Protein AF-A0AAU2DDJ1-F1 (afdb_monomer)

Nearest PDB structures (foldseek):
  4hdt-assembly1_A  TM=9.593E-01  e=5.383E-27  Mycolicibacterium thermoresistibile ATCC 19527
  4j2u-assembly2_B  TM=9.496E-01  e=1.467E-26  Cereibacter sphaeroides 2.4.1
  3ju1-assembly2_B  TM=9.338E-01  e=1.621E-26  Shewanella oneidensis MR-1
  6ywe-assembly1_88  TM=9.540E-01  e=2.683E-25  Neurospora crassa
  6xyw-assembly1_BE  TM=9.387E-01  e=1.216E-21  Arabidopsis thaliana

pLDDT: mean 96.41, std 7.62, range [31.91, 98.88]

Foldseek 3Di:
DPPPPPDQWDWDADLQETEIEGRPVVQLSADDLVNLLVLVVSLVVCLPPNHLEYEQAYPDLAHSYQAHPLVVLLVCLVVVNLVNNLSRLVSLLVSLVCQLVRPHFYEYETRHEQEQSSLLNHQSGPAYEYAQRGKYWHQQQLQQGFRASLLLAVLLVFPALRSLLRRLLRDIFGQLQCCLRVSHVAYAHPVLSVCLSVLCSVCSPDPSVVSRVVRGDPRPNVVGPCVVCVVLSNVLRVDLDPVSSLVSLVVVPDPVSVVSNVSNLSGAQNRSVCHSVSNVVNNPDDSVVSSVVSSVVSSPSSNDPSNSQSCCCVPNVVVSRGDHPDSHD

Sequence (329 aa):
MTDTAAVEILADVHRGVGRILLNRPKALNALTTDMVVALDRVLAGWEHTPLSAVVLASTSTKAFCAGGDIRTIREHSLAGDAEASERFFASEYRLNARIAEYPVPVVSLIDGVCMGGGLGLSVHGSFRVVTERAVLAMPETGIGFFPDVGASYFLPRLPGAIGMYLGLTGDRIDAADALYTGLATHFVPADGLEAVGEALADNPGDPVDVILNRLAGRSPVAGSRLAEVRGDVDWAFGAPSLGEIEKRLRELDTPWAAAASVTLESASPQSLEITHALLARGRQQTLRECLATELALTRTTIRTPDFLEGVRAALVDKDRTPVWQRASL

Structure (mmCIF, N/CA/C/O backbone):
data_AF-A0AAU2DDJ1-F1
#
_entry.id   AF-A0AAU2DDJ1-F1
#
loop_
_atom_site.group_PDB
_atom_site.id
_atom_site.type_symbol
_atom_site.label_atom_id
_atom_site.label_alt_id
_atom_site.label_comp_id
_atom_site.label_asym_id
_atom_site.label_entity_id
_atom_site.label_seq_id
_atom_site.pdbx_PDB_ins_code
_atom_site.Cartn_x
_atom_site.Cartn_y
_atom_site.Cartn_z
_atom_site.occupancy
_atom_site.B_iso_or_equiv
_atom_site.auth_seq_id
_atom_site.auth_comp_id
_atom_site.auth_asym_id
_atom_site.auth_atom_id
_atom_site.pdbx_PDB_model_num
ATOM 1 N N . MET A 1 1 ? -14.298 36.301 -3.024 1.00 34.62 1 MET A N 1
ATOM 2 C CA . MET A 1 1 ? -14.803 35.149 -2.252 1.00 34.62 1 MET A CA 1
ATOM 3 C C . MET A 1 1 ? -13.586 34.414 -1.747 1.00 34.62 1 MET A C 1
ATOM 5 O O . MET A 1 1 ? -12.837 33.896 -2.559 1.00 34.62 1 MET A O 1
ATOM 9 N N . THR A 1 2 ? -13.307 34.512 -0.453 1.00 31.91 2 THR A N 1
ATOM 10 C CA . THR A 1 2 ? -12.217 33.779 0.196 1.00 31.91 2 THR A CA 1
ATOM 11 C C . THR A 1 2 ? -12.529 32.294 0.105 1.00 31.91 2 THR A C 1
ATOM 13 O O . THR A 1 2 ? -13.487 31.831 0.719 1.00 31.91 2 THR A O 1
ATOM 16 N N . ASP A 1 3 ? -11.762 31.589 -0.718 1.00 35.56 3 ASP A N 1
ATOM 17 C CA . ASP A 1 3 ? -11.745 30.136 -0.789 1.00 35.56 3 ASP A CA 1
ATOM 18 C C . ASP A 1 3 ? -11.191 29.630 0.548 1.00 35.56 3 ASP A C 1
ATOM 20 O O . ASP A 1 3 ? -9.983 29.574 0.771 1.00 35.56 3 ASP A O 1
ATOM 24 N N . THR A 1 4 ? -12.072 29.396 1.520 1.00 43.53 4 THR A N 1
ATOM 25 C CA . THR A 1 4 ? -11.740 28.553 2.668 1.00 43.53 4 THR A CA 1
ATOM 26 C C . THR A 1 4 ? -11.429 27.181 2.098 1.00 43.53 4 THR A C 1
ATOM 28 O O . THR A 1 4 ? -12.356 26.430 1.793 1.00 43.53 4 THR A O 1
ATOM 31 N N . ALA A 1 5 ? -10.138 26.893 1.906 1.00 56.91 5 ALA A N 1
ATOM 32 C CA . ALA A 1 5 ? -9.657 25.583 1.500 1.00 56.91 5 ALA A CA 1
ATOM 33 C C . ALA A 1 5 ? -10.380 24.520 2.340 1.00 56.91 5 ALA A C 1
ATOM 35 O O . ALA A 1 5 ? -10.377 24.583 3.573 1.00 56.91 5 ALA A O 1
ATOM 36 N N . ALA A 1 6 ? -11.084 23.608 1.667 1.00 72.00 6 ALA A N 1
ATOM 37 C CA . ALA A 1 6 ? -11.820 22.555 2.344 1.00 72.00 6 ALA A CA 1
ATOM 38 C C . ALA A 1 6 ? -10.842 21.726 3.185 1.00 72.00 6 ALA A C 1
ATOM 40 O O . ALA A 1 6 ? -9.767 21.360 2.716 1.00 72.00 6 ALA A O 1
ATOM 41 N N . VAL A 1 7 ? -11.213 21.445 4.432 1.00 89.75 7 VAL A N 1
ATOM 42 C CA . VAL A 1 7 ? -10.386 20.658 5.347 1.00 89.75 7 VAL A CA 1
ATOM 43 C C . VAL A 1 7 ? -10.234 19.239 4.783 1.00 89.75 7 VAL A C 1
ATOM 45 O O . VAL A 1 7 ? -11.218 18.507 4.687 1.00 89.75 7 VAL A O 1
ATOM 48 N N . GLU A 1 8 ? -9.010 18.858 4.408 1.00 94.44 8 GLU A N 1
ATOM 49 C CA . GLU A 1 8 ? -8.724 17.590 3.713 1.00 94.44 8 GLU A CA 1
ATOM 50 C C . GLU A 1 8 ? -8.717 16.362 4.642 1.00 94.44 8 GLU A C 1
ATOM 52 O O . GLU A 1 8 ? -8.772 15.231 4.160 1.00 94.44 8 GLU A O 1
ATOM 57 N N . ILE A 1 9 ? -8.685 16.564 5.966 1.00 97.12 9 ILE A N 1
ATOM 58 C CA . ILE A 1 9 ? -8.800 15.507 6.984 1.00 97.12 9 ILE A CA 1
ATOM 59 C C . ILE A 1 9 ? -9.710 15.966 8.117 1.00 97.12 9 ILE A C 1
ATOM 61 O O . ILE A 1 9 ? -9.477 17.010 8.724 1.00 97.12 9 ILE A O 1
ATOM 65 N N . LEU A 1 10 ? -10.701 15.148 8.456 1.00 97.88 10 LEU A N 1
ATOM 66 C CA . LEU A 1 10 ? -11.560 15.360 9.619 1.00 97.88 10 LEU A CA 1
ATOM 67 C C . LEU A 1 10 ? -11.103 14.425 10.736 1.00 97.88 10 LEU A C 1
ATOM 69 O O . LEU A 1 10 ? -10.879 13.246 10.478 1.00 97.88 10 LEU A O 1
ATOM 73 N N . ALA A 1 11 ? -10.962 14.934 11.957 1.00 98.19 11 ALA A N 1
ATOM 74 C CA . ALA A 1 11 ? -10.559 14.122 13.096 1.00 98.19 11 ALA A CA 1
ATOM 75 C C . ALA A 1 11 ? -11.353 14.4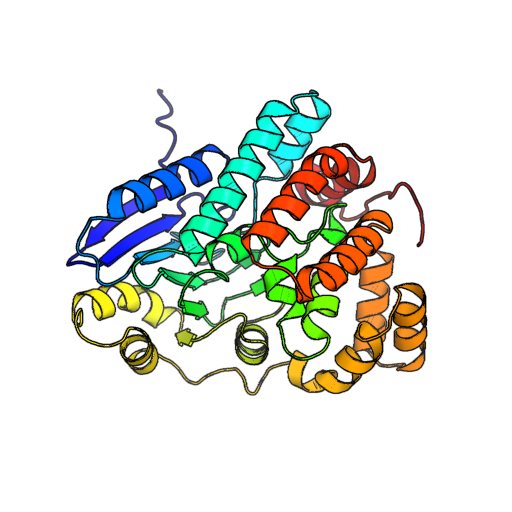86 14.351 1.00 98.19 11 ALA A C 1
ATOM 77 O O . ALA A 1 11 ? -11.495 15.665 14.680 1.00 98.19 11 ALA A O 1
ATOM 78 N N . ASP A 1 12 ? -11.841 13.472 15.057 1.00 97.81 12 ASP A N 1
ATOM 79 C CA . ASP A 1 12 ? -12.573 13.617 16.312 1.00 97.81 12 ASP A CA 1
ATOM 80 C C . ASP A 1 12 ? -12.369 12.398 17.218 1.00 97.81 12 ASP A C 1
ATOM 82 O O . ASP A 1 12 ? -11.961 11.333 16.763 1.00 97.81 12 ASP A O 1
ATOM 86 N N . VAL A 1 13 ? -12.629 12.558 18.516 1.00 98.00 13 VAL A N 1
ATOM 87 C CA . VAL A 1 13 ? -12.662 11.441 19.468 1.00 98.00 13 VAL A CA 1
ATOM 88 C C . VAL A 1 13 ? -14.104 11.231 19.895 1.00 98.00 13 VAL A C 1
ATOM 90 O O . VAL A 1 13 ? -14.714 12.118 20.492 1.00 98.00 13 VAL A O 1
ATOM 93 N N . HIS A 1 14 ? -14.627 10.036 19.641 1.00 95.31 14 HIS A N 1
ATOM 94 C CA . HIS A 1 14 ? -15.980 9.641 20.005 1.00 95.31 14 HIS A CA 1
ATOM 95 C C . HIS A 1 14 ? -15.932 8.476 20.987 1.00 95.31 14 HIS A C 1
ATOM 97 O O . HIS A 1 14 ? -15.524 7.374 20.633 1.00 95.31 14 HIS A O 1
ATOM 103 N N . ARG A 1 15 ? -16.324 8.729 22.242 1.00 96.06 15 ARG A N 1
ATOM 104 C CA . ARG A 1 15 ? -16.450 7.707 23.304 1.00 96.06 15 ARG A CA 1
ATOM 105 C C . ARG A 1 15 ? -15.225 6.780 23.439 1.00 96.06 15 ARG A C 1
ATOM 107 O O . ARG A 1 15 ? -15.361 5.581 23.645 1.00 96.06 15 ARG A O 1
ATOM 114 N N . GLY A 1 16 ? -14.023 7.351 23.341 1.00 95.94 16 GLY A N 1
ATOM 115 C CA . GLY A 1 16 ? -12.760 6.611 23.452 1.00 95.94 16 GLY A CA 1
ATOM 116 C C . GLY A 1 16 ? -12.229 6.043 22.133 1.00 95.94 16 GLY A C 1
ATOM 117 O O . GLY A 1 16 ? -11.153 5.462 22.127 1.00 95.94 16 GLY A O 1
ATOM 118 N N . VAL A 1 17 ? -12.908 6.247 21.005 1.00 98.31 17 VAL A N 1
ATOM 119 C CA . VAL A 1 17 ? -12.397 5.893 19.674 1.00 98.31 17 VAL A CA 1
ATOM 120 C C . VAL A 1 17 ? -11.938 7.159 18.961 1.00 98.31 17 VAL A C 1
ATOM 122 O O . VAL A 1 17 ? -12.720 8.091 18.776 1.00 98.31 17 VAL A O 1
ATOM 125 N N . GLY A 1 18 ? -10.669 7.210 18.557 1.00 98.44 18 GLY A N 1
ATOM 126 C CA . GLY A 1 18 ? -10.172 8.275 17.687 1.00 98.44 18 GLY A CA 1
ATOM 127 C C . GLY A 1 18 ? -10.589 7.994 16.248 1.00 98.44 18 GLY A C 1
ATOM 128 O O . GLY A 1 18 ? -10.270 6.935 15.722 1.00 98.44 18 GLY A O 1
ATOM 129 N N . ARG A 1 19 ? -11.294 8.906 15.586 1.00 98.31 19 ARG A N 1
ATOM 130 C CA . ARG A 1 19 ? -11.730 8.756 14.195 1.00 98.31 19 ARG A CA 1
ATOM 131 C C . ARG A 1 19 ? -11.022 9.768 13.316 1.00 98.31 19 ARG A C 1
ATOM 133 O O . ARG A 1 19 ? -11.030 10.956 13.615 1.00 98.31 19 ARG A O 1
ATOM 140 N N . ILE A 1 20 ? -10.457 9.298 12.212 1.00 98.62 20 ILE A N 1
ATOM 141 C CA . ILE A 1 20 ? -9.831 10.128 11.186 1.00 98.62 20 ILE A CA 1
ATOM 142 C C . ILE A 1 20 ? -10.466 9.788 9.839 1.00 98.62 20 ILE A C 1
ATOM 144 O O . ILE A 1 20 ? -10.454 8.632 9.414 1.00 98.62 20 ILE A O 1
ATOM 148 N N . LEU A 1 21 ? -11.010 10.796 9.160 1.00 98.38 21 LEU A N 1
ATOM 149 C CA . LEU A 1 21 ? -11.618 10.672 7.839 1.00 98.38 21 LEU A CA 1
ATOM 150 C C . LEU A 1 21 ? -10.785 11.417 6.798 1.00 98.38 21 LEU A C 1
ATOM 152 O O . LEU A 1 21 ? -10.593 12.631 6.898 1.00 98.38 21 LEU A O 1
ATOM 156 N N . LEU A 1 22 ? -10.352 10.703 5.761 1.00 98.56 22 LEU A N 1
ATOM 157 C CA . LEU A 1 22 ? -9.762 11.300 4.566 1.00 98.56 22 LEU A CA 1
ATOM 158 C C . LEU A 1 22 ? -10.867 12.005 3.755 1.00 98.56 22 LEU A C 1
ATOM 160 O O . LEU A 1 22 ? -11.876 11.395 3.381 1.00 98.56 22 LEU A O 1
ATOM 164 N N . ASN A 1 23 ? -10.696 13.306 3.513 1.00 98.12 23 ASN A N 1
ATOM 165 C CA . ASN A 1 23 ? -11.712 14.204 2.958 1.00 98.12 23 ASN A CA 1
ATOM 166 C C . ASN A 1 23 ? -11.213 14.978 1.730 1.00 98.12 23 ASN A C 1
ATOM 168 O O . ASN A 1 23 ? -11.378 16.192 1.609 1.00 98.12 23 ASN A O 1
ATOM 172 N N . ARG A 1 24 ? -10.633 14.251 0.771 1.00 97.44 24 ARG A N 1
ATOM 173 C CA . ARG A 1 24 ? -10.242 14.775 -0.547 1.00 97.44 24 ARG A CA 1
ATOM 174 C C . ARG A 1 24 ? -10.836 13.908 -1.677 1.00 97.44 24 ARG A C 1
ATOM 176 O O . ARG A 1 24 ? -10.117 13.468 -2.581 1.00 97.44 24 ARG A O 1
ATOM 183 N N . PRO A 1 25 ? -12.167 13.672 -1.689 1.00 97.00 25 PRO A N 1
ATOM 184 C CA . PRO A 1 25 ? -12.811 12.666 -2.544 1.00 97.00 25 PRO A CA 1
ATOM 185 C C . PRO A 1 25 ? -12.637 12.918 -4.049 1.00 97.00 25 PRO A C 1
ATOM 187 O O . PRO A 1 25 ? -12.581 11.977 -4.838 1.00 97.00 25 PRO A O 1
ATOM 190 N N . LYS A 1 26 ? -12.515 14.186 -4.471 1.00 96.44 26 LYS A N 1
ATOM 191 C CA . LYS A 1 26 ? -12.289 14.553 -5.883 1.00 96.44 26 LYS A CA 1
ATOM 192 C C . LYS A 1 26 ? -10.936 14.067 -6.415 1.00 96.44 26 LYS A C 1
ATOM 194 O O . LYS A 1 26 ? -10.824 13.822 -7.611 1.00 96.44 26 LYS A O 1
ATOM 199 N N . ALA A 1 27 ? -9.945 13.921 -5.536 1.00 96.38 27 ALA A N 1
ATOM 200 C CA . ALA A 1 27 ? -8.619 13.399 -5.851 1.00 96.38 27 ALA A CA 1
ATOM 201 C C . ALA A 1 27 ? -8.445 11.947 -5.376 1.00 96.38 27 ALA A C 1
ATOM 203 O O . ALA A 1 27 ? -7.318 11.493 -5.216 1.00 96.38 27 ALA A O 1
ATOM 204 N N . LEU A 1 28 ? -9.547 11.229 -5.106 1.00 97.50 28 LEU A N 1
ATOM 205 C CA . LEU A 1 28 ? -9.527 9.861 -4.572 1.00 97.50 28 LEU A CA 1
ATOM 206 C C . LEU A 1 28 ? -8.677 9.735 -3.292 1.00 97.50 28 LEU A C 1
ATOM 208 O O . LEU A 1 28 ? -8.009 8.726 -3.077 1.00 97.50 28 LEU A O 1
ATOM 212 N N . ASN A 1 29 ? -8.688 10.785 -2.464 1.00 98.38 29 ASN A N 1
ATOM 213 C CA . ASN A 1 29 ? -7.883 10.900 -1.250 1.00 98.38 29 ASN A CA 1
ATOM 214 C C . ASN A 1 29 ? -6.371 10.725 -1.462 1.00 98.38 29 ASN A C 1
ATOM 216 O O . ASN A 1 29 ? -5.687 10.275 -0.549 1.00 98.38 29 ASN A O 1
ATOM 220 N N . ALA A 1 30 ? -5.845 11.097 -2.636 1.00 98.06 30 ALA A N 1
ATOM 221 C CA . ALA A 1 30 ? -4.403 11.139 -2.846 1.00 98.06 30 ALA A CA 1
ATOM 222 C C . ALA A 1 30 ? -3.728 12.060 -1.809 1.00 98.06 30 ALA A C 1
ATOM 224 O O . ALA A 1 30 ? -4.164 13.204 -1.629 1.00 98.06 30 ALA A O 1
ATOM 225 N N . LEU A 1 31 ? -2.694 11.555 -1.133 1.00 98.44 31 LEU A N 1
ATOM 226 C CA . LEU A 1 31 ? -2.060 12.193 0.018 1.00 98.44 31 LEU A CA 1
ATOM 227 C C . LEU A 1 31 ? -1.181 13.365 -0.410 1.00 98.44 31 LEU A C 1
ATOM 229 O O . LEU A 1 31 ? -0.225 13.201 -1.164 1.00 98.44 31 LEU A O 1
ATOM 233 N N . THR A 1 32 ? -1.483 14.546 0.120 1.00 97.94 32 THR A N 1
ATOM 234 C CA . THR A 1 32 ? -0.614 15.724 0.043 1.00 97.94 32 THR A CA 1
ATOM 235 C C . THR A 1 32 ? 0.334 15.760 1.245 1.00 97.94 32 THR A C 1
ATOM 237 O O . THR A 1 32 ? 0.088 15.115 2.268 1.00 97.94 32 THR A O 1
ATOM 240 N N . THR A 1 33 ? 1.404 16.557 1.172 1.00 97.19 33 THR A N 1
ATOM 241 C CA . THR A 1 33 ? 2.295 16.780 2.325 1.00 97.19 33 THR A CA 1
ATOM 242 C C . THR A 1 33 ? 1.529 17.306 3.539 1.00 97.19 33 THR A C 1
ATOM 244 O O . THR A 1 33 ? 1.761 16.850 4.657 1.00 97.19 33 THR A O 1
ATOM 247 N N . ASP A 1 34 ? 0.586 18.226 3.327 1.00 97.06 34 ASP A N 1
ATOM 248 C CA . ASP A 1 34 ? -0.206 18.817 4.408 1.00 97.06 34 ASP A CA 1
ATOM 249 C C . ASP A 1 34 ? -1.143 17.793 5.048 1.00 97.06 34 ASP A C 1
ATOM 251 O O . ASP A 1 34 ? -1.253 17.756 6.276 1.00 97.06 34 ASP A O 1
ATOM 255 N 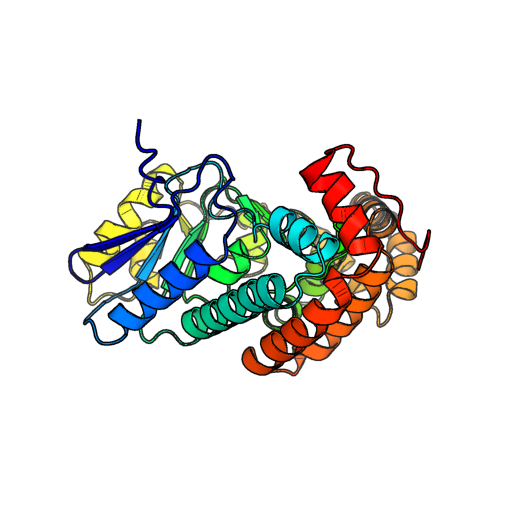N . MET A 1 35 ? -1.748 16.909 4.245 1.00 98.25 35 MET A N 1
ATOM 256 C CA . MET A 1 35 ? -2.523 15.783 4.762 1.00 98.25 35 MET A CA 1
ATOM 257 C C . MET A 1 35 ? -1.657 14.880 5.640 1.00 98.25 35 MET A C 1
ATOM 259 O O . MET A 1 35 ? -2.008 14.616 6.786 1.00 98.25 35 MET A O 1
ATOM 263 N N . VAL A 1 36 ? -0.499 14.446 5.140 1.00 98.50 36 VAL A N 1
ATOM 264 C CA . VAL A 1 36 ? 0.420 13.569 5.880 1.00 98.50 36 VAL A CA 1
ATOM 265 C C . VAL A 1 36 ? 0.854 14.200 7.207 1.00 98.50 36 VAL A C 1
ATOM 267 O O . VAL A 1 36 ? 0.790 13.557 8.256 1.00 98.50 36 VAL A O 1
ATOM 270 N N . VAL A 1 37 ? 1.245 15.477 7.192 1.00 97.94 37 VAL A N 1
ATOM 271 C CA . VAL A 1 37 ? 1.644 16.212 8.403 1.00 97.94 37 VAL A CA 1
ATOM 272 C C . VAL A 1 37 ? 0.471 16.376 9.374 1.00 97.94 37 VAL A C 1
ATOM 274 O O . VAL A 1 37 ? 0.665 16.297 10.589 1.00 97.94 37 VAL A O 1
ATOM 277 N N . ALA A 1 38 ? -0.746 16.597 8.873 1.00 98.19 38 ALA A N 1
ATOM 278 C CA . ALA A 1 38 ? -1.939 16.692 9.705 1.00 98.19 38 ALA A CA 1
ATOM 279 C C . ALA A 1 38 ? -2.303 15.346 10.355 1.00 98.19 38 ALA A C 1
ATOM 281 O O . ALA A 1 38 ? -2.578 15.330 11.554 1.00 98.19 38 ALA A O 1
ATOM 282 N N . LEU A 1 39 ? -2.235 14.229 9.616 1.00 98.62 39 LEU A N 1
ATOM 283 C CA . LEU A 1 39 ? -2.425 12.875 10.161 1.00 98.62 39 LEU A CA 1
ATOM 284 C C . LEU A 1 39 ? -1.427 12.592 11.285 1.00 98.62 39 LEU A C 1
ATOM 286 O O . LEU A 1 39 ? -1.821 12.206 12.385 1.00 98.62 39 LEU A O 1
ATOM 290 N N . ASP A 1 40 ? -0.140 12.838 11.028 1.00 98.31 40 ASP A N 1
ATOM 291 C CA . ASP A 1 40 ? 0.930 12.623 12.003 1.00 98.31 40 ASP A CA 1
ATOM 292 C C . ASP A 1 40 ? 0.726 13.477 13.262 1.00 98.31 40 ASP A C 1
ATOM 294 O O . ASP A 1 40 ? 0.891 12.981 14.374 1.00 98.31 40 ASP A O 1
ATOM 298 N N . ARG A 1 41 ? 0.283 14.733 13.108 1.00 98.12 41 ARG A N 1
ATOM 299 C CA . ARG A 1 41 ? -0.034 15.621 14.236 1.00 98.12 41 ARG A CA 1
ATOM 300 C C . ARG A 1 41 ? -1.224 15.126 15.056 1.00 98.12 41 ARG A C 1
ATOM 302 O O . ARG A 1 41 ? -1.163 15.197 16.281 1.00 98.12 41 ARG A O 1
ATOM 309 N N . VAL A 1 42 ? -2.295 14.663 14.409 1.00 98.44 42 VAL A N 1
ATOM 310 C CA . VAL A 1 42 ? -3.477 14.123 15.102 1.00 98.44 42 VAL A CA 1
ATOM 311 C C . VAL A 1 42 ? -3.086 12.895 15.917 1.00 98.44 42 VAL A C 1
ATOM 313 O O . VAL A 1 42 ? -3.347 12.857 17.116 1.00 98.44 42 VAL A O 1
ATOM 316 N N . LEU A 1 43 ? -2.391 11.940 15.296 1.00 98.56 43 LEU A N 1
ATOM 317 C CA . LEU A 1 43 ? -1.921 10.735 15.976 1.00 98.56 43 LEU A CA 1
ATOM 318 C C . LEU A 1 43 ? -0.951 11.075 17.117 1.00 98.56 43 LEU A C 1
ATOM 320 O O . LEU A 1 43 ? -1.124 10.589 18.226 1.00 98.56 43 LEU A O 1
ATOM 324 N N . ALA A 1 44 ? 0.020 11.966 16.899 1.00 98.06 44 ALA A N 1
ATOM 325 C CA . ALA A 1 44 ? 0.917 12.423 17.964 1.00 98.06 44 ALA A CA 1
ATOM 326 C C . ALA A 1 44 ? 0.156 13.067 19.138 1.00 98.06 44 ALA A C 1
ATOM 328 O O . ALA A 1 44 ? 0.468 12.817 20.298 1.00 98.06 44 ALA A O 1
ATOM 329 N N . GLY A 1 45 ? -0.874 13.869 18.852 1.00 97.94 45 GLY A N 1
ATOM 330 C CA . GLY A 1 45 ? -1.719 14.483 19.879 1.00 97.94 45 GLY A CA 1
ATOM 331 C C . GLY A 1 45 ? -2.560 13.478 20.672 1.00 97.94 45 GLY A C 1
ATOM 332 O O . GLY A 1 45 ? -2.956 13.765 21.802 1.00 97.94 45 GLY A O 1
ATOM 333 N N . TRP A 1 46 ? -2.820 12.299 20.108 1.00 98.31 46 TRP A N 1
ATOM 334 C CA . TRP A 1 46 ? -3.625 11.249 20.725 1.00 98.31 46 TRP A CA 1
ATOM 335 C C . TRP A 1 46 ? -2.816 10.156 21.431 1.00 98.31 46 TRP A C 1
ATOM 337 O O . TRP A 1 46 ? -3.425 9.352 22.131 1.00 98.31 46 TRP A O 1
ATOM 347 N N . GLU A 1 47 ? -1.481 10.143 21.344 1.00 94.81 47 GLU A N 1
ATOM 348 C CA . GLU A 1 47 ? -0.629 9.104 21.963 1.00 94.81 47 GLU A CA 1
ATOM 349 C C . GLU A 1 47 ? -0.863 8.915 23.470 1.00 94.81 47 GLU A C 1
ATOM 351 O O . GLU A 1 47 ? -0.693 7.817 23.998 1.00 94.81 47 GLU A O 1
ATOM 356 N N . HIS A 1 48 ? -1.249 9.982 24.172 1.00 94.38 48 HIS A N 1
ATOM 357 C CA . HIS A 1 48 ? -1.526 9.966 25.614 1.00 94.38 48 HIS A CA 1
ATOM 358 C C . HIS A 1 48 ? -3.017 10.111 25.948 1.00 94.38 48 HIS A C 1
ATOM 360 O O . HIS A 1 48 ? -3.386 10.251 27.115 1.00 94.38 48 HIS A O 1
ATOM 366 N N . THR A 1 49 ? -3.884 10.098 24.935 1.00 95.50 49 THR A N 1
ATOM 367 C CA . THR A 1 49 ? -5.337 10.090 25.125 1.00 95.50 49 THR A CA 1
ATOM 368 C C . THR A 1 49 ? -5.782 8.655 25.431 1.00 95.50 49 THR A C 1
ATOM 370 O O . THR A 1 49 ? -5.287 7.733 24.784 1.00 95.50 49 THR A O 1
ATOM 373 N N . PRO A 1 50 ? -6.702 8.422 26.390 1.00 94.88 50 PRO A N 1
ATOM 374 C CA . PRO A 1 50 ? -7.175 7.079 26.735 1.00 94.88 50 PRO A CA 1
ATOM 375 C C . PRO A 1 50 ? -8.122 6.530 25.656 1.00 94.88 50 PRO A C 1
ATOM 377 O O . PRO A 1 50 ? -9.335 6.456 25.851 1.00 94.88 50 PRO A O 1
ATOM 380 N N . LEU A 1 51 ? -7.564 6.198 24.493 1.00 97.19 51 LEU A N 1
ATOM 381 C CA . LEU A 1 51 ? -8.290 5.614 23.374 1.00 97.19 51 LEU A CA 1
ATOM 382 C C . LEU A 1 51 ? -8.325 4.084 23.481 1.00 97.19 51 LEU A C 1
ATOM 384 O O . LEU A 1 51 ? -7.361 3.468 23.926 1.00 97.19 51 LEU A O 1
ATOM 388 N N . SER A 1 52 ? -9.415 3.466 23.030 1.00 96.31 52 SER A N 1
ATOM 389 C CA . SER A 1 52 ? -9.504 2.014 22.824 1.00 96.31 52 SER A CA 1
ATOM 390 C C . SER A 1 52 ? -8.991 1.601 21.442 1.00 96.31 52 SER A C 1
ATOM 392 O O . SER A 1 52 ? -8.433 0.517 21.291 1.00 96.31 52 SER A O 1
ATOM 394 N N . ALA A 1 53 ? -9.155 2.464 20.436 1.00 98.25 53 ALA A N 1
ATOM 395 C CA . ALA A 1 53 ? -8.680 2.268 19.070 1.00 98.25 53 ALA A CA 1
ATOM 396 C C . ALA A 1 53 ? -8.631 3.600 18.301 1.00 98.25 53 ALA A C 1
ATOM 398 O O . ALA A 1 53 ? -9.260 4.590 18.690 1.00 98.25 53 ALA A O 1
ATOM 399 N N . VAL A 1 54 ? -7.925 3.599 17.170 1.00 98.69 54 VAL A N 1
ATOM 400 C CA . VAL A 1 54 ? -8.018 4.634 16.134 1.00 98.69 54 VAL A CA 1
ATOM 401 C C . VAL A 1 54 ? -8.612 4.029 14.868 1.00 98.69 54 VAL A C 1
ATOM 403 O O . VAL A 1 54 ? -8.150 2.992 14.407 1.00 98.69 54 VAL A O 1
ATOM 406 N N . VAL A 1 55 ? -9.606 4.687 14.282 1.00 98.69 55 VAL A N 1
ATOM 407 C CA . VAL A 1 55 ? -10.244 4.307 13.021 1.00 98.69 55 VAL A CA 1
ATOM 408 C C . VAL A 1 55 ? -9.835 5.290 11.930 1.00 98.69 55 VAL A C 1
ATOM 410 O O . VAL A 1 55 ? -10.115 6.485 12.029 1.00 98.69 55 VAL A O 1
ATOM 413 N N . LEU A 1 56 ? -9.204 4.777 10.875 1.00 98.75 56 LEU A N 1
ATOM 414 C CA . LEU A 1 56 ? -8.946 5.495 9.631 1.00 98.75 56 LEU A CA 1
ATOM 415 C C . LEU A 1 56 ? -10.017 5.104 8.614 1.00 98.75 56 LEU A C 1
ATOM 417 O O . LEU A 1 56 ? -10.168 3.925 8.296 1.00 98.75 56 LEU A O 1
ATOM 421 N N . ALA A 1 57 ? -10.743 6.077 8.080 1.00 98.31 57 ALA A N 1
ATOM 422 C CA . ALA A 1 57 ? -11.755 5.843 7.056 1.00 98.31 57 ALA A CA 1
ATOM 423 C C . ALA A 1 57 ? -11.763 6.964 6.011 1.00 98.31 57 ALA A C 1
ATOM 425 O O . ALA A 1 57 ? -10.998 7.927 6.078 1.00 98.31 57 ALA A O 1
ATOM 426 N N . SER A 1 58 ? -12.632 6.829 5.017 1.00 98.25 58 SER A N 1
ATOM 427 C CA . SER A 1 58 ? -12.801 7.795 3.939 1.00 98.25 58 SER A CA 1
ATOM 428 C C . SER A 1 58 ? -14.194 8.403 3.981 1.00 98.25 58 SER A C 1
ATOM 430 O O . SER A 1 58 ? -15.170 7.740 4.315 1.00 98.25 58 SER A O 1
ATOM 432 N N . THR A 1 59 ? -14.293 9.666 3.580 1.00 97.56 59 THR A N 1
ATOM 433 C CA . THR A 1 59 ? -15.577 10.322 3.272 1.00 97.56 59 THR A CA 1
ATOM 434 C C . THR A 1 59 ? -16.167 9.881 1.923 1.00 97.56 59 THR A C 1
ATOM 436 O O . THR A 1 59 ? -17.240 10.337 1.530 1.00 97.56 59 THR A O 1
ATOM 439 N N . SER A 1 60 ? -15.467 9.020 1.178 1.00 95.81 60 SER A N 1
ATOM 440 C CA . SER A 1 60 ? -15.852 8.528 -0.141 1.00 95.81 60 SER A CA 1
ATOM 441 C C . SER A 1 60 ? -15.894 7.010 -0.189 1.00 95.81 60 SER A C 1
ATOM 443 O O . SER A 1 60 ? -14.951 6.347 0.222 1.00 95.81 60 SER A O 1
ATOM 445 N N . THR A 1 61 ? -16.917 6.473 -0.846 1.00 94.44 61 THR A N 1
ATOM 446 C CA . THR A 1 61 ? -17.021 5.044 -1.182 1.00 94.44 61 THR A CA 1
ATOM 447 C C . THR A 1 61 ? -16.231 4.652 -2.437 1.00 94.44 61 THR A C 1
ATOM 449 O O . THR A 1 61 ? -16.156 3.480 -2.792 1.00 94.44 61 THR A O 1
ATOM 452 N N . LYS A 1 62 ? -15.661 5.626 -3.169 1.00 97.44 62 LYS A N 1
ATOM 453 C CA . LYS A 1 62 ? -14.861 5.358 -4.381 1.00 97.44 62 LYS A CA 1
ATOM 454 C C . LYS A 1 62 ? -13.424 4.964 -4.059 1.00 97.44 62 LYS A C 1
ATOM 456 O O . LYS A 1 62 ? -12.807 4.212 -4.811 1.00 97.44 62 LYS A O 1
ATOM 461 N N . ALA A 1 63 ? -12.874 5.532 -2.993 1.00 98.19 63 ALA A N 1
ATOM 462 C CA . ALA A 1 63 ? -11.496 5.325 -2.597 1.00 98.19 63 ALA A CA 1
ATOM 463 C C . ALA A 1 63 ? -11.346 5.517 -1.097 1.00 98.19 63 ALA A C 1
ATOM 465 O O . ALA A 1 63 ? -11.790 6.532 -0.551 1.00 98.19 63 ALA A O 1
ATOM 466 N N . PHE A 1 64 ? -10.619 4.593 -0.480 1.00 98.75 64 PHE A N 1
ATOM 467 C CA . PHE A 1 64 ? -9.981 4.840 0.796 1.00 98.75 64 PHE A CA 1
ATOM 468 C C . PHE A 1 64 ? -8.865 5.869 0.592 1.00 98.75 64 PHE A C 1
ATOM 470 O O . PHE A 1 64 ? -8.961 6.985 1.098 1.00 98.75 64 PHE A O 1
ATOM 477 N N . CYS A 1 65 ? -7.868 5.525 -0.229 1.00 98.75 65 CYS A N 1
ATOM 478 C CA . CYS A 1 65 ? -6.746 6.382 -0.607 1.00 98.75 65 CYS A CA 1
ATOM 479 C C . CYS A 1 65 ? -6.045 5.825 -1.855 1.00 98.75 65 CYS A C 1
ATOM 481 O O . CYS A 1 65 ? -5.590 4.684 -1.858 1.00 98.75 65 CYS A O 1
ATOM 483 N N . ALA A 1 66 ? -5.937 6.623 -2.918 1.00 97.50 66 ALA A N 1
ATOM 484 C CA . ALA A 1 66 ? -5.325 6.202 -4.182 1.00 97.50 66 ALA A CA 1
ATOM 485 C C . ALA A 1 66 ? -3.792 6.384 -4.257 1.00 97.50 66 ALA A C 1
ATOM 487 O O . ALA A 1 66 ? -3.229 6.235 -5.339 1.00 97.50 66 ALA A O 1
ATOM 488 N N . GLY A 1 67 ? -3.132 6.705 -3.141 1.00 97.06 67 GLY A N 1
ATOM 489 C CA . GLY A 1 67 ? -1.674 6.846 -3.041 1.00 97.06 67 GLY A CA 1
ATOM 490 C C . GLY A 1 67 ? -1.222 8.259 -2.692 1.00 97.06 67 GLY A C 1
ATOM 491 O O . GLY A 1 67 ? -2.030 9.088 -2.284 1.00 97.06 67 GLY A O 1
ATOM 492 N N . GLY A 1 68 ? 0.072 8.545 -2.834 1.00 97.12 68 GLY A N 1
ATOM 493 C CA . GLY A 1 68 ? 0.598 9.907 -2.713 1.00 97.12 68 GLY A CA 1
ATOM 494 C C . GLY A 1 68 ? 0.214 10.789 -3.905 1.00 97.12 68 GLY A C 1
ATOM 495 O O . GLY A 1 68 ? -0.080 10.292 -4.994 1.00 97.12 68 GLY A O 1
ATOM 496 N N . ASP A 1 69 ? 0.245 12.112 -3.737 1.00 96.44 69 ASP A N 1
ATOM 497 C CA . ASP A 1 69 ? 0.078 13.071 -4.839 1.00 96.44 69 ASP A CA 1
ATOM 498 C C . ASP A 1 69 ? 1.358 13.143 -5.699 1.00 96.44 69 ASP A C 1
ATOM 500 O O . ASP A 1 69 ? 2.088 14.135 -5.740 1.00 96.44 69 ASP A O 1
ATOM 504 N N . ILE A 1 70 ? 1.659 12.037 -6.388 1.00 96.56 70 ILE A N 1
ATOM 505 C CA . ILE A 1 70 ? 2.881 11.860 -7.186 1.00 96.56 70 ILE A CA 1
ATOM 506 C C . ILE A 1 70 ? 2.955 12.862 -8.348 1.00 96.56 70 ILE A C 1
ATOM 508 O O . ILE A 1 70 ? 4.044 13.221 -8.803 1.00 96.56 70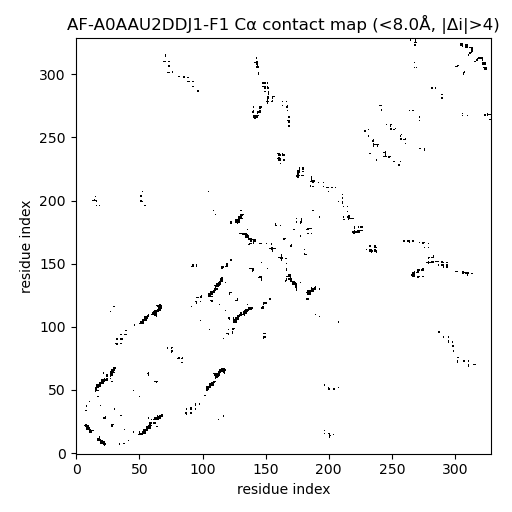 ILE A O 1
ATOM 512 N N . ARG A 1 71 ? 1.811 13.393 -8.797 1.00 96.50 71 ARG A N 1
ATOM 513 C CA . ARG A 1 71 ? 1.783 14.499 -9.758 1.00 96.50 71 ARG A CA 1
ATOM 514 C C . ARG A 1 71 ? 2.522 15.720 -9.205 1.00 96.50 71 ARG A C 1
ATOM 516 O O . ARG A 1 71 ? 3.374 16.266 -9.904 1.00 96.50 71 ARG A O 1
ATOM 523 N N . THR A 1 72 ? 2.240 16.113 -7.966 1.00 96.44 72 THR A N 1
ATOM 524 C CA . THR A 1 72 ? 2.937 17.223 -7.305 1.00 96.44 72 THR A CA 1
ATOM 525 C C . THR A 1 72 ? 4.425 16.914 -7.107 1.00 96.44 72 THR A C 1
ATOM 527 O O . THR A 1 72 ? 5.266 17.783 -7.326 1.00 96.44 72 THR A O 1
ATOM 530 N N . ILE A 1 73 ? 4.789 15.664 -6.800 1.00 97.50 73 ILE A N 1
ATOM 531 C CA . ILE A 1 73 ? 6.204 15.249 -6.710 1.00 97.50 73 ILE A CA 1
ATOM 532 C C . ILE A 1 73 ? 6.938 15.409 -8.049 1.00 97.50 73 ILE A C 1
ATOM 534 O O . ILE A 1 73 ? 8.069 15.904 -8.088 1.00 97.50 73 ILE A O 1
ATOM 538 N N . ARG A 1 74 ? 6.299 15.050 -9.168 1.00 97.50 74 ARG A N 1
ATOM 539 C CA . ARG A 1 74 ? 6.841 15.315 -10.508 1.00 97.50 74 ARG A CA 1
ATOM 540 C C . ARG A 1 74 ? 7.005 16.811 -10.768 1.00 97.50 74 ARG A C 1
ATOM 542 O O . ARG A 1 74 ? 8.030 17.213 -11.310 1.00 97.50 74 ARG A O 1
ATOM 549 N N . GLU A 1 75 ? 6.020 17.630 -10.404 1.00 97.56 75 GLU A N 1
ATOM 550 C CA . GLU A 1 75 ? 6.082 19.090 -10.572 1.00 97.56 75 GLU A CA 1
ATOM 551 C C . GLU A 1 75 ? 7.270 19.693 -9.800 1.00 97.56 75 GLU A C 1
ATOM 553 O O . GLU A 1 75 ? 8.055 20.443 -10.382 1.00 97.56 75 GLU A O 1
ATOM 558 N N . HIS A 1 76 ? 7.482 19.286 -8.544 1.00 96.44 76 HIS A N 1
ATOM 559 C CA . HIS A 1 76 ? 8.662 19.674 -7.762 1.00 96.44 76 HIS A CA 1
ATOM 560 C C . HIS A 1 76 ? 9.970 19.215 -8.418 1.00 96.44 76 HIS A C 1
ATOM 562 O O . HIS A 1 76 ? 10.925 19.984 -8.510 1.00 96.44 76 HIS A O 1
ATOM 568 N N . SER A 1 77 ? 10.008 17.978 -8.919 1.00 95.19 77 SER A N 1
ATOM 569 C CA . SER A 1 77 ? 11.199 17.410 -9.559 1.00 95.19 77 SER A CA 1
ATOM 570 C C . SER A 1 77 ? 11.594 18.181 -10.822 1.00 95.19 77 SER A C 1
ATOM 572 O O . SER A 1 77 ? 12.769 18.494 -11.005 1.00 95.19 77 SER A O 1
ATOM 574 N N . LEU A 1 78 ? 10.621 18.565 -11.655 1.00 96.69 78 LEU A N 1
ATOM 575 C CA . LEU A 1 78 ? 10.843 19.404 -12.840 1.00 96.69 78 LEU A CA 1
ATOM 576 C C . LEU A 1 78 ? 11.284 20.830 -12.490 1.00 96.69 78 LEU A C 1
ATOM 578 O O . LEU A 1 78 ? 12.052 21.432 -13.238 1.00 96.69 78 LEU A O 1
ATOM 582 N N . ALA A 1 79 ? 10.818 21.364 -11.361 1.00 96.88 79 ALA A N 1
ATOM 583 C CA . ALA A 1 79 ? 11.240 22.664 -10.849 1.00 96.88 79 ALA A CA 1
ATOM 584 C C . ALA A 1 79 ? 12.613 22.630 -10.144 1.00 96.88 79 ALA A C 1
ATOM 586 O O . ALA A 1 79 ? 13.137 23.682 -9.783 1.00 96.88 79 ALA A O 1
ATOM 587 N N . GLY A 1 80 ? 13.200 21.445 -9.936 1.00 94.88 80 GLY A N 1
ATOM 588 C CA . GLY A 1 80 ? 14.433 21.277 -9.165 1.00 94.88 80 GLY A CA 1
ATOM 589 C C . GLY A 1 80 ? 14.251 21.418 -7.648 1.00 94.88 80 GLY A C 1
ATOM 590 O O . GLY A 1 80 ? 15.243 21.531 -6.928 1.00 94.88 80 GLY A O 1
ATOM 591 N N . ASP A 1 81 ? 13.013 21.386 -7.146 1.00 95.12 81 ASP A N 1
ATOM 592 C CA . ASP A 1 81 ? 12.685 21.492 -5.720 1.00 95.12 81 ASP A CA 1
ATOM 593 C C . ASP A 1 81 ? 12.785 20.124 -5.026 1.00 95.12 81 ASP A C 1
ATOM 595 O O . ASP A 1 81 ? 11.812 19.419 -4.731 1.00 95.12 81 ASP A O 1
ATOM 599 N N . ALA A 1 82 ? 14.032 19.725 -4.799 1.00 92.38 82 ALA A N 1
ATOM 600 C CA . ALA A 1 82 ? 14.371 18.503 -4.088 1.00 92.38 82 ALA A CA 1
ATOM 601 C C . ALA A 1 82 ? 13.815 18.473 -2.658 1.00 92.38 82 ALA A C 1
ATOM 603 O O . ALA A 1 82 ? 13.388 17.418 -2.189 1.00 92.38 82 ALA A O 1
ATOM 604 N N . GLU A 1 83 ? 13.832 19.619 -1.978 1.00 95.12 83 GLU A N 1
ATOM 605 C CA . GLU A 1 83 ? 13.457 19.735 -0.572 1.00 95.12 83 GLU A CA 1
ATOM 606 C C . GLU A 1 83 ? 11.958 19.497 -0.383 1.00 95.12 83 GLU A C 1
ATOM 608 O O . GLU A 1 83 ? 11.559 18.779 0.534 1.00 95.12 83 GLU A O 1
ATOM 613 N N . ALA A 1 84 ? 11.116 20.029 -1.273 1.00 95.50 84 ALA A N 1
ATOM 614 C CA . ALA A 1 84 ? 9.679 19.797 -1.207 1.00 95.50 84 ALA A CA 1
ATOM 615 C C . ALA A 1 84 ? 9.308 18.323 -1.415 1.00 95.50 84 ALA A C 1
ATOM 617 O O . ALA A 1 84 ? 8.436 17.807 -0.711 1.00 95.50 84 ALA A O 1
ATOM 618 N N . SER A 1 85 ? 9.985 17.634 -2.339 1.00 95.25 85 SER A N 1
ATOM 619 C CA . SER A 1 85 ? 9.772 16.199 -2.562 1.00 95.25 85 SER A CA 1
ATOM 620 C C . SER A 1 85 ? 10.260 15.361 -1.382 1.00 95.25 85 SER A C 1
ATOM 622 O O . SER A 1 85 ? 9.551 14.476 -0.911 1.00 95.25 85 SER A O 1
ATOM 624 N N . GLU A 1 86 ? 11.446 15.668 -0.853 1.00 95.75 86 GLU A N 1
ATOM 625 C CA . GLU A 1 86 ? 11.992 14.978 0.318 1.00 95.75 86 GLU A CA 1
ATOM 626 C C . GLU A 1 86 ? 11.116 15.184 1.558 1.00 95.75 86 GLU A C 1
ATOM 628 O O . GLU A 1 86 ? 10.858 14.230 2.292 1.00 95.75 86 GLU A O 1
ATOM 633 N N . ARG A 1 87 ? 10.583 16.395 1.760 1.00 97.44 87 ARG A N 1
ATOM 634 C CA . ARG A 1 87 ? 9.649 16.698 2.850 1.00 97.44 87 ARG A CA 1
ATOM 635 C C . ARG A 1 87 ? 8.395 15.827 2.790 1.00 97.44 87 ARG A C 1
ATOM 637 O O . ARG A 1 87 ? 7.933 15.404 3.848 1.00 97.44 87 ARG A O 1
ATOM 644 N N . PHE A 1 88 ? 7.854 15.558 1.598 1.00 98.44 88 PHE A N 1
ATOM 645 C CA . PHE A 1 88 ? 6.706 14.662 1.434 1.00 98.44 88 PHE A CA 1
ATOM 646 C C . PHE A 1 88 ? 7.045 13.240 1.903 1.00 98.44 88 PHE A C 1
ATOM 648 O O . PHE A 1 88 ? 6.483 12.789 2.901 1.00 98.44 88 PHE A O 1
ATOM 655 N N . PHE A 1 89 ? 8.020 12.582 1.266 1.00 98.56 89 PHE A N 1
ATOM 656 C CA . PHE A 1 89 ? 8.359 11.184 1.569 1.00 98.56 89 PHE A CA 1
ATOM 657 C C . PHE A 1 89 ? 8.855 10.994 3.005 1.00 98.56 89 PHE A C 1
ATOM 659 O O . PHE A 1 89 ? 8.459 10.049 3.681 1.00 98.56 89 PHE A O 1
ATOM 666 N N . ALA A 1 90 ? 9.681 11.910 3.521 1.00 98.38 90 ALA A N 1
ATOM 667 C CA . ALA A 1 90 ? 10.158 11.824 4.900 1.00 98.38 90 ALA A CA 1
ATOM 668 C C . ALA A 1 90 ? 9.007 11.934 5.913 1.00 98.38 90 ALA A C 1
ATOM 670 O O . ALA A 1 90 ? 9.012 11.242 6.934 1.00 98.38 90 ALA A O 1
ATOM 671 N N . SER A 1 91 ? 8.011 12.783 5.634 1.00 98.50 91 SER A N 1
ATOM 672 C CA . SER A 1 91 ? 6.822 12.903 6.484 1.00 98.50 91 SER A CA 1
ATOM 673 C C . SER A 1 91 ? 5.933 11.665 6.370 1.00 98.50 91 SER A C 1
ATOM 675 O O . SER A 1 91 ? 5.451 11.175 7.391 1.00 98.50 91 SER A O 1
ATOM 677 N N . GLU A 1 92 ? 5.747 11.137 5.158 1.00 98.81 92 GLU A N 1
ATOM 678 C CA . GLU A 1 92 ? 4.905 9.964 4.895 1.00 98.81 92 GLU A CA 1
ATOM 679 C C . GLU A 1 92 ? 5.475 8.724 5.578 1.00 98.81 92 GLU A C 1
ATOM 681 O O . GLU A 1 92 ? 4.775 8.045 6.325 1.00 98.81 92 GLU A O 1
ATOM 686 N N . TYR A 1 93 ? 6.776 8.487 5.444 1.00 98.75 93 TYR A N 1
ATOM 687 C CA . TYR A 1 93 ? 7.401 7.296 6.011 1.00 98.75 93 TYR A CA 1
ATOM 688 C C . TYR A 1 93 ? 7.507 7.380 7.535 1.00 98.75 93 TYR A C 1
ATOM 690 O O . TYR A 1 93 ? 7.381 6.368 8.228 1.00 98.75 93 TYR A O 1
ATOM 698 N N . ARG A 1 94 ? 7.654 8.591 8.095 1.00 98.56 94 ARG A N 1
ATOM 699 C CA . ARG A 1 94 ? 7.517 8.803 9.544 1.00 98.56 94 ARG A CA 1
ATOM 700 C C . ARG A 1 94 ? 6.106 8.462 10.022 1.00 98.56 94 ARG A C 1
ATOM 702 O O . ARG A 1 94 ? 5.969 7.808 11.054 1.00 98.56 94 ARG A O 1
ATOM 709 N N . LEU A 1 95 ? 5.082 8.873 9.275 1.00 98.81 95 LEU A N 1
ATOM 710 C CA . LEU A 1 95 ? 3.693 8.531 9.567 1.00 98.81 95 LEU A CA 1
ATOM 711 C C . LEU A 1 95 ? 3.460 7.015 9.477 1.00 98.81 95 LEU A C 1
ATOM 713 O O . LEU A 1 95 ? 2.848 6.453 10.381 1.00 98.81 95 LEU A O 1
ATOM 717 N N . ASN A 1 96 ? 3.995 6.330 8.460 1.00 98.88 96 ASN A N 1
ATOM 718 C CA . ASN A 1 96 ? 3.878 4.872 8.344 1.00 98.88 96 ASN A CA 1
ATOM 719 C C . ASN A 1 96 ? 4.499 4.158 9.558 1.00 98.88 96 ASN A C 1
ATOM 721 O O . ASN A 1 96 ? 3.871 3.273 10.138 1.00 98.88 96 ASN A O 1
ATOM 725 N N . ALA A 1 97 ? 5.693 4.582 9.992 1.00 98.75 97 ALA A N 1
ATOM 726 C CA . ALA A 1 97 ? 6.333 4.047 11.195 1.00 98.75 97 ALA A CA 1
ATOM 727 C C . ALA A 1 97 ? 5.509 4.320 12.466 1.00 98.75 97 ALA A C 1
ATOM 729 O O . ALA A 1 97 ? 5.358 3.432 13.301 1.00 98.75 97 ALA A O 1
ATOM 730 N N . ARG A 1 98 ? 4.929 5.521 12.598 1.00 98.62 98 ARG A N 1
ATOM 731 C CA . ARG A 1 98 ? 4.035 5.861 13.716 1.00 98.62 98 ARG A CA 1
ATOM 732 C C . ARG A 1 98 ? 2.802 4.963 13.750 1.00 98.62 98 ARG A C 1
ATOM 734 O O . ARG A 1 98 ? 2.421 4.531 14.829 1.00 98.62 98 ARG A O 1
ATOM 741 N N . ILE A 1 99 ? 2.182 4.690 12.601 1.00 98.75 99 ILE A N 1
ATOM 742 C CA . ILE A 1 99 ? 1.019 3.795 12.510 1.00 98.75 99 ILE A CA 1
ATOM 743 C C . ILE A 1 99 ? 1.398 2.378 12.959 1.00 98.75 99 ILE A C 1
ATOM 745 O O . ILE A 1 99 ? 0.641 1.760 13.703 1.00 98.75 99 ILE A O 1
ATOM 749 N N . ALA A 1 100 ? 2.577 1.892 12.557 1.00 98.62 100 ALA A N 1
ATOM 750 C CA . ALA A 1 100 ? 3.079 0.568 12.931 1.00 98.62 100 ALA A CA 1
ATOM 751 C C . ALA A 1 100 ? 3.327 0.404 14.439 1.00 98.62 100 ALA A C 1
ATOM 753 O O . ALA A 1 100 ? 3.152 -0.679 14.992 1.00 98.62 100 ALA A O 1
ATOM 754 N N . GLU A 1 101 ? 3.772 1.477 15.091 1.00 98.00 101 GLU A N 1
ATOM 755 C CA . GLU A 1 101 ? 4.196 1.489 16.495 1.00 98.00 101 GLU A CA 1
ATOM 756 C C . GLU A 1 101 ? 3.153 2.139 17.419 1.00 98.00 101 GLU A C 1
ATOM 758 O O . GLU A 1 101 ? 3.437 2.411 18.587 1.00 98.00 101 GLU A O 1
ATOM 763 N N . TYR A 1 102 ? 1.952 2.416 16.903 1.00 98.44 102 TYR A N 1
ATOM 764 C CA . TYR A 1 102 ? 0.939 3.162 17.638 1.00 98.44 102 TYR A CA 1
ATOM 765 C C . TYR A 1 102 ? 0.467 2.377 18.880 1.00 98.44 102 TYR A C 1
ATOM 767 O O . TYR A 1 102 ? 0.243 1.168 18.791 1.00 98.44 102 TYR A O 1
ATOM 775 N N . PRO A 1 103 ? 0.293 3.026 20.051 1.00 97.44 103 PRO A N 1
ATOM 776 C CA . PRO A 1 103 ? 0.096 2.326 21.328 1.00 97.44 103 PRO A CA 1
ATOM 777 C C . PRO A 1 103 ? -1.259 1.620 21.466 1.00 97.44 103 PRO A C 1
ATOM 779 O O . PRO A 1 103 ? -1.433 0.787 22.355 1.00 97.44 103 PRO A O 1
ATOM 782 N N . VAL A 1 104 ? -2.222 1.959 20.610 1.00 97.25 104 VAL A N 1
ATOM 783 C CA . VAL A 1 104 ? -3.558 1.354 20.565 1.00 97.25 104 VAL A CA 1
ATOM 784 C C . VAL A 1 104 ? -3.842 0.845 19.153 1.00 97.25 104 VAL A C 1
ATOM 786 O O . VAL A 1 104 ? -3.245 1.353 18.199 1.00 97.25 104 VAL A O 1
ATOM 789 N N . PRO A 1 105 ? -4.760 -0.121 18.977 1.00 98.25 105 PRO A N 1
ATOM 790 C CA . PRO A 1 105 ? -5.068 -0.655 17.660 1.00 98.25 105 PRO A CA 1
ATOM 791 C C . PRO A 1 105 ? -5.466 0.421 16.646 1.00 98.25 105 PRO A C 1
ATOM 793 O O . PRO A 1 105 ? -6.391 1.199 16.884 1.00 98.25 105 PRO A O 1
ATOM 796 N N . VAL A 1 106 ? -4.804 0.417 15.488 1.00 98.81 106 VAL A N 1
ATOM 797 C CA . VAL A 1 106 ? -5.201 1.224 14.325 1.00 98.81 106 VAL A CA 1
ATOM 798 C C . VAL A 1 106 ? -6.000 0.346 13.365 1.00 98.81 106 VAL A C 1
ATOM 800 O O . VAL A 1 106 ? -5.523 -0.703 12.923 1.00 98.81 106 VAL A O 1
ATOM 803 N N . VAL A 1 107 ? -7.222 0.769 13.053 1.00 98.88 107 VAL A N 1
ATOM 804 C CA . VAL A 1 107 ? -8.195 0.062 12.220 1.00 98.88 107 VAL A CA 1
ATOM 805 C C . VAL A 1 107 ? -8.439 0.871 10.952 1.00 98.88 107 VAL A C 1
ATOM 807 O O . VAL A 1 107 ? -9.000 1.960 11.006 1.00 98.88 107 VAL A O 1
ATOM 810 N N . SER A 1 108 ? -8.026 0.346 9.802 1.00 98.88 108 SER A N 1
ATOM 811 C CA . SER A 1 108 ? -8.300 0.966 8.502 1.00 98.88 108 SER A CA 1
ATOM 812 C C . SER A 1 108 ? -9.545 0.364 7.866 1.00 98.88 108 SER A C 1
ATOM 814 O O . SER A 1 108 ? -9.612 -0.852 7.683 1.00 98.88 108 SER A O 1
ATOM 816 N N . LEU A 1 109 ? -10.507 1.216 7.515 1.00 98.81 109 LEU A N 1
ATOM 817 C CA . LEU A 1 109 ? -11.741 0.857 6.818 1.00 98.81 109 LEU A CA 1
ATOM 818 C C . LEU A 1 109 ? -11.568 1.120 5.320 1.00 98.81 109 LEU A C 1
ATOM 820 O O . LEU A 1 109 ? -11.720 2.246 4.842 1.00 98.81 109 LEU A O 1
ATOM 824 N N . ILE A 1 110 ? -11.205 0.074 4.587 1.00 98.75 110 ILE A N 1
ATOM 825 C CA . ILE A 1 110 ? -10.855 0.122 3.172 1.00 98.75 110 ILE A CA 1
ATOM 826 C C . ILE A 1 110 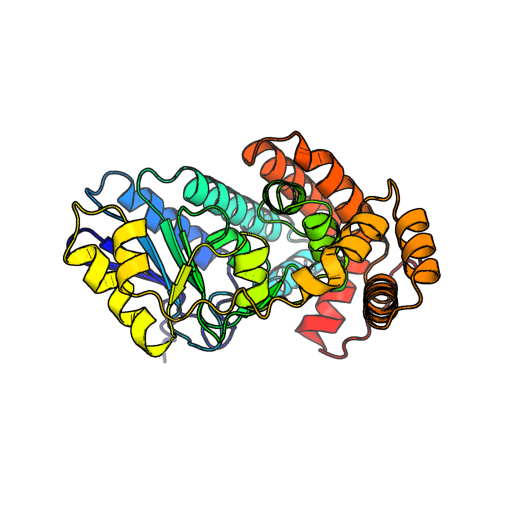? -12.108 -0.161 2.325 1.00 98.75 110 ILE A C 1
ATOM 828 O O . ILE A 1 110 ? -12.390 -1.307 1.971 1.00 98.75 110 ILE A O 1
ATOM 832 N N . ASP A 1 111 ? -12.850 0.902 1.992 1.00 98.31 111 ASP A N 1
ATOM 833 C CA . ASP A 1 111 ? -13.935 0.889 0.995 1.00 98.31 111 ASP A CA 1
ATOM 834 C C . ASP A 1 111 ? -13.476 1.585 -0.296 1.00 98.31 111 ASP A C 1
ATOM 836 O O . ASP A 1 111 ? -13.148 2.775 -0.301 1.00 98.31 111 ASP A O 1
ATOM 840 N N . GLY A 1 112 ? -13.429 0.840 -1.402 1.00 98.62 112 GLY A N 1
ATOM 841 C CA . GLY A 1 112 ? -12.941 1.334 -2.692 1.00 98.62 112 GLY A CA 1
ATOM 842 C C . GLY A 1 112 ? -11.427 1.184 -2.897 1.00 98.62 112 GLY A C 1
ATOM 843 O O . GLY A 1 112 ? -10.767 0.316 -2.328 1.00 98.62 112 GLY A O 1
ATOM 844 N N . VAL A 1 113 ? -10.862 2.036 -3.756 1.00 98.75 113 VAL A N 1
ATOM 845 C CA . VAL A 1 113 ? -9.434 2.012 -4.123 1.00 98.75 113 VAL A CA 1
ATOM 846 C C . VAL A 1 113 ? -8.513 2.285 -2.925 1.00 98.75 113 VAL A C 1
ATOM 848 O O . VAL A 1 113 ? -8.704 3.263 -2.196 1.00 98.75 113 VAL A O 1
ATOM 851 N N . CYS A 1 114 ? -7.478 1.455 -2.777 1.00 98.81 114 CYS A N 1
ATOM 852 C CA . CYS A 1 114 ? -6.413 1.575 -1.784 1.00 98.81 114 CYS A CA 1
ATOM 853 C C . CYS A 1 114 ? -5.053 1.236 -2.415 1.00 98.81 114 CYS A C 1
ATOM 855 O O . CYS A 1 114 ? -4.717 0.069 -2.586 1.00 98.81 114 CYS A O 1
ATOM 857 N N . MET A 1 115 ? -4.284 2.243 -2.826 1.00 98.69 115 MET A N 1
ATOM 858 C CA . MET A 1 115 ? -3.043 2.041 -3.592 1.00 98.69 115 MET A CA 1
ATOM 859 C C . MET A 1 115 ? -1.888 2.848 -3.009 1.00 98.69 115 MET A C 1
ATOM 861 O O . MET A 1 115 ? -2.138 3.899 -2.421 1.00 98.69 115 MET A O 1
ATOM 865 N N . GLY A 1 116 ? -0.648 2.373 -3.166 1.00 98.25 116 GLY A N 1
ATOM 866 C CA . GLY A 1 116 ? 0.570 3.075 -2.732 1.00 98.25 116 GLY A CA 1
ATOM 867 C C . GLY A 1 116 ? 0.480 3.576 -1.289 1.00 98.25 116 GLY A C 1
ATOM 868 O O . GLY A 1 116 ? 0.222 2.799 -0.370 1.00 98.25 116 GLY A O 1
ATOM 869 N N . GLY A 1 117 ? 0.565 4.895 -1.090 1.00 98.38 117 GLY A N 1
ATOM 870 C CA . GLY A 1 117 ? 0.346 5.558 0.206 1.00 98.38 117 GLY A CA 1
ATOM 871 C C . GLY A 1 117 ? -0.923 5.142 0.970 1.00 98.38 117 GLY A C 1
ATOM 872 O O . GLY A 1 117 ? -0.917 5.115 2.198 1.00 98.38 117 GLY A O 1
ATOM 873 N N . GLY A 1 118 ? -1.995 4.718 0.291 1.00 98.56 118 GLY A N 1
ATOM 874 C CA . GLY A 1 118 ? -3.173 4.129 0.939 1.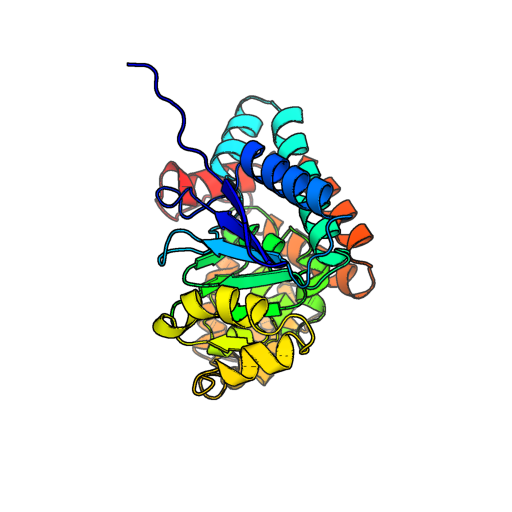00 98.56 118 GLY A CA 1
ATOM 875 C C . GLY A 1 118 ? -2.889 2.793 1.631 1.00 98.56 118 GLY A C 1
ATOM 876 O O . GLY A 1 118 ? -3.362 2.564 2.749 1.00 98.56 118 GLY A O 1
ATOM 877 N N . LEU A 1 119 ? -2.055 1.938 1.025 1.00 98.69 119 LEU A N 1
ATOM 878 C CA . LEU A 1 119 ? -1.515 0.767 1.716 1.00 98.69 119 LEU A CA 1
ATOM 879 C C . LEU A 1 119 ? -0.594 1.193 2.856 1.00 98.69 119 LEU A C 1
ATOM 881 O O . LEU A 1 119 ? -0.736 0.668 3.953 1.00 98.69 119 LEU A O 1
ATOM 885 N N . GLY A 1 120 ? 0.244 2.212 2.665 1.00 98.69 120 GLY A N 1
ATOM 886 C CA . GLY A 1 120 ? 1.078 2.777 3.733 1.00 98.69 120 GLY A CA 1
ATOM 887 C C . GLY A 1 120 ? 0.295 3.245 4.970 1.00 98.69 120 GLY A C 1
ATOM 888 O O . GLY A 1 120 ? 0.772 3.113 6.097 1.00 98.69 120 GLY A O 1
ATOM 889 N N . LEU A 1 121 ? -0.925 3.759 4.793 1.00 98.75 121 LEU A N 1
ATOM 890 C CA . LEU A 1 121 ? -1.806 4.134 5.906 1.00 98.75 121 LEU A CA 1
ATOM 891 C C . LEU A 1 121 ? -2.491 2.941 6.586 1.00 98.75 121 LEU A C 1
ATOM 893 O O . LEU A 1 121 ? -3.036 3.107 7.674 1.00 98.75 121 LEU A O 1
ATOM 897 N N . SER A 1 122 ? -2.489 1.757 5.970 1.00 98.75 122 SER A N 1
ATOM 898 C CA . SER A 1 122 ? -3.330 0.635 6.397 1.00 98.75 122 SER A CA 1
ATOM 899 C C . SER A 1 122 ? -2.568 -0.630 6.777 1.00 98.75 122 SER A C 1
ATOM 901 O O . SER A 1 122 ? -2.801 -1.178 7.857 1.00 98.75 122 SER A O 1
ATOM 903 N N . VAL A 1 123 ? -1.647 -1.102 5.936 1.00 98.50 123 VAL A N 1
ATOM 904 C CA . VAL A 1 123 ? -0.961 -2.397 6.101 1.00 98.50 123 VAL A CA 1
ATOM 905 C C . VAL A 1 123 ? -0.167 -2.495 7.402 1.00 98.50 123 VAL A C 1
ATOM 907 O O . VAL A 1 123 ? -0.065 -3.578 7.972 1.00 98.50 123 VAL A O 1
ATOM 910 N N . HIS A 1 124 ? 0.319 -1.359 7.905 1.00 98.56 124 HIS A N 1
ATOM 911 C CA . HIS A 1 124 ? 1.076 -1.272 9.155 1.00 98.56 124 HIS A CA 1
ATOM 912 C C . HIS A 1 124 ? 0.198 -1.188 10.404 1.00 98.56 124 HIS A C 1
ATOM 914 O O . HIS A 1 124 ? 0.689 -1.417 11.503 1.00 98.56 124 HIS A O 1
ATOM 920 N N . GLY A 1 125 ? -1.090 -0.865 10.254 1.00 98.31 125 GLY A N 1
ATOM 921 C CA . GLY A 1 125 ? -2.029 -0.833 11.372 1.00 98.31 125 GLY A CA 1
ATOM 922 C C . GLY A 1 125 ? -2.299 -2.228 11.942 1.00 98.31 125 GLY A C 1
ATOM 923 O O . GLY A 1 125 ? -1.823 -3.247 11.443 1.00 98.31 125 GLY A O 1
ATOM 924 N N . SER A 1 126 ? -3.126 -2.315 12.979 1.00 98.38 126 SER A N 1
ATOM 925 C CA . SER A 1 126 ? -3.487 -3.606 13.579 1.00 98.38 126 SER A CA 1
ATOM 926 C C . SER A 1 126 ? -4.541 -4.346 12.752 1.00 98.38 126 SER A C 1
ATOM 928 O O . SER A 1 126 ? -4.426 -5.558 12.558 1.00 98.38 126 SER A O 1
ATOM 930 N N . PHE A 1 127 ? -5.518 -3.622 12.193 1.00 98.81 127 PHE A N 1
ATOM 931 C CA . PHE A 1 127 ? -6.622 -4.200 11.423 1.00 98.81 127 PHE A CA 1
ATOM 932 C C . PHE A 1 127 ? -6.835 -3.481 10.089 1.00 98.81 127 PHE A C 1
ATOM 934 O O . PHE A 1 127 ? -6.827 -2.253 10.021 1.00 98.81 127 PHE A O 1
ATOM 941 N N . ARG A 1 128 ? -7.071 -4.265 9.032 1.00 98.81 128 ARG A N 1
ATOM 942 C CA . ARG A 1 128 ? -7.423 -3.793 7.687 1.00 98.81 128 ARG A CA 1
ATOM 943 C C . ARG A 1 128 ? -8.746 -4.443 7.312 1.00 98.81 128 ARG A C 1
ATOM 945 O O . ARG A 1 128 ? -8.785 -5.636 7.004 1.00 98.81 128 ARG A O 1
ATOM 952 N N . VAL A 1 129 ? -9.821 -3.678 7.434 1.00 98.81 129 VAL A N 1
ATOM 953 C CA . VAL A 1 129 ? -11.184 -4.121 7.150 1.00 98.81 129 VAL A CA 1
ATOM 954 C C . VAL A 1 129 ? -11.497 -3.748 5.711 1.00 98.81 129 VAL A C 1
ATOM 956 O O . VAL A 1 129 ? -11.468 -2.568 5.377 1.00 98.81 129 VAL A O 1
ATOM 959 N N . VAL A 1 130 ? -11.778 -4.732 4.863 1.00 98.81 130 VAL A N 1
ATOM 960 C CA . VAL A 1 130 ? -12.158 -4.513 3.461 1.00 98.81 130 VAL A CA 1
ATOM 961 C C . VAL A 1 130 ? -13.652 -4.728 3.256 1.00 98.81 130 VAL A C 1
ATOM 963 O O . VAL A 1 130 ? -14.265 -5.566 3.920 1.00 98.81 130 VAL A O 1
ATOM 966 N N . THR A 1 131 ? -14.220 -3.996 2.304 1.00 98.69 131 THR A N 1
ATOM 967 C CA . THR A 1 131 ? -15.563 -4.243 1.761 1.00 98.69 131 THR A CA 1
ATOM 968 C C . THR A 1 131 ? -15.475 -4.959 0.418 1.00 98.69 131 THR A C 1
ATOM 970 O O . THR A 1 131 ? -14.396 -5.130 -0.150 1.00 98.69 131 THR A O 1
ATOM 973 N N . GLU A 1 132 ? -16.619 -5.310 -0.164 1.00 98.25 132 GLU A N 1
ATOM 974 C CA . GLU A 1 132 ? -16.706 -5.855 -1.521 1.00 98.25 132 GLU A CA 1
ATOM 975 C C . GLU A 1 132 ? -16.228 -4.883 -2.617 1.00 98.25 132 GLU A C 1
ATOM 977 O O . GLU A 1 132 ? -16.032 -5.296 -3.757 1.00 98.25 132 GLU A O 1
ATOM 982 N N . ARG A 1 133 ? -16.034 -3.598 -2.292 1.00 98.44 133 ARG A N 1
ATOM 983 C CA . ARG A 1 133 ? -15.544 -2.573 -3.230 1.00 98.44 133 ARG A CA 1
ATOM 984 C C . ARG A 1 133 ? -14.032 -2.380 -3.165 1.00 98.44 133 ARG A C 1
ATOM 986 O O . ARG A 1 133 ? -13.501 -1.592 -3.946 1.00 98.44 133 ARG A O 1
ATOM 993 N N . ALA A 1 134 ? -13.352 -3.026 -2.218 1.00 98.56 134 ALA A N 1
ATOM 994 C CA . ALA A 1 134 ? -11.925 -2.846 -2.011 1.00 98.56 134 ALA A CA 1
ATOM 995 C C . ALA A 1 134 ? -11.120 -3.287 -3.242 1.00 98.56 134 ALA A C 1
ATOM 997 O O . ALA A 1 134 ? -11.295 -4.395 -3.748 1.00 98.56 134 ALA A O 1
ATOM 998 N N . VAL A 1 135 ? -10.217 -2.416 -3.695 1.00 98.75 135 VAL A N 1
ATOM 999 C CA . VAL A 1 135 ? -9.243 -2.719 -4.753 1.00 98.75 135 VAL A CA 1
ATOM 1000 C C . VAL A 1 135 ? -7.875 -2.242 -4.296 1.00 98.75 135 VAL A C 1
ATOM 1002 O O . VAL A 1 135 ? -7.656 -1.034 -4.171 1.00 98.75 135 VAL A O 1
ATOM 1005 N N . LEU A 1 136 ? -6.967 -3.183 -4.046 1.00 98.88 136 LEU A N 1
ATOM 1006 C CA . LEU A 1 136 ? -5.623 -2.916 -3.543 1.00 98.88 136 LEU A CA 1
ATOM 1007 C C . LEU A 1 136 ? -4.586 -3.120 -4.653 1.00 98.88 136 LEU A C 1
ATOM 1009 O O . LEU A 1 136 ? -4.726 -4.036 -5.461 1.00 98.88 136 LEU A O 1
ATOM 1013 N N . ALA A 1 137 ? -3.556 -2.272 -4.701 1.00 98.75 137 ALA A N 1
ATOM 1014 C CA . ALA A 1 137 ? -2.411 -2.452 -5.600 1.00 98.75 137 ALA A CA 1
ATOM 1015 C C . ALA A 1 137 ? -1.190 -1.624 -5.166 1.00 98.75 137 ALA A C 1
ATOM 1017 O O . ALA A 1 137 ? -1.337 -0.585 -4.521 1.00 98.75 137 ALA A O 1
ATOM 1018 N N . MET A 1 138 ? -0.007 -2.046 -5.617 1.00 98.56 138 MET A N 1
ATOM 1019 C CA . MET A 1 138 ? 1.235 -1.258 -5.618 1.00 98.56 138 MET A CA 1
ATOM 1020 C C . MET A 1 138 ? 1.661 -1.003 -7.080 1.00 98.56 138 MET A C 1
ATOM 1022 O O . MET A 1 138 ? 2.480 -1.745 -7.620 1.00 98.56 138 MET A O 1
ATOM 1026 N N . PRO A 1 139 ? 1.050 -0.026 -7.784 1.00 98.12 139 PRO A N 1
ATOM 1027 C CA . PRO A 1 139 ? 1.225 0.171 -9.227 1.00 98.12 139 PRO A CA 1
ATOM 1028 C C . PRO A 1 139 ? 2.493 0.960 -9.615 1.00 98.12 139 PRO A C 1
ATOM 1030 O O . PRO A 1 139 ? 2.596 1.446 -10.744 1.00 98.12 139 PRO A O 1
ATOM 1033 N N . GLU A 1 140 ? 3.435 1.156 -8.692 1.00 98.69 140 GLU A N 1
ATOM 1034 C CA . GLU A 1 140 ? 4.532 2.120 -8.812 1.00 98.69 140 GLU A CA 1
ATOM 1035 C C . GLU A 1 140 ? 5.507 1.801 -9.958 1.00 98.69 140 GLU A C 1
ATOM 1037 O O . GLU A 1 140 ? 6.032 2.721 -10.593 1.00 98.69 140 GLU A O 1
ATOM 1042 N N . THR A 1 141 ? 5.704 0.523 -10.296 1.00 98.56 141 THR A N 1
ATOM 1043 C CA . THR A 1 141 ? 6.567 0.122 -11.424 1.00 98.56 141 THR A CA 1
ATOM 1044 C C . THR A 1 141 ? 6.042 0.619 -12.772 1.00 98.56 141 THR A C 1
ATOM 1046 O O . THR A 1 141 ? 6.827 0.968 -13.657 1.00 98.56 141 THR A O 1
ATOM 1049 N N . GLY A 1 142 ? 4.718 0.739 -12.909 1.00 97.69 142 GLY A N 1
ATOM 1050 C CA . GLY A 1 142 ? 4.048 1.263 -14.101 1.00 97.69 142 GLY A CA 1
ATOM 1051 C C . GLY A 1 142 ? 4.135 2.784 -14.261 1.00 97.69 142 GLY A C 1
ATOM 1052 O O . GLY A 1 142 ? 3.725 3.309 -15.294 1.00 97.69 142 GLY A O 1
ATOM 1053 N N . ILE A 1 143 ? 4.659 3.506 -13.264 1.00 98.00 143 ILE A N 1
ATOM 1054 C CA . ILE A 1 143 ? 4.877 4.963 -13.321 1.00 98.00 143 ILE A CA 1
ATOM 1055 C C . ILE A 1 143 ? 6.356 5.350 -13.190 1.00 98.00 143 ILE A C 1
ATOM 1057 O O . ILE A 1 143 ? 6.656 6.511 -12.922 1.00 98.00 143 ILE A O 1
ATOM 1061 N N . GLY A 1 144 ? 7.280 4.401 -13.371 1.00 98.12 144 GLY A N 1
ATOM 1062 C CA . GLY A 1 144 ? 8.716 4.667 -13.243 1.00 98.12 144 GLY A CA 1
ATOM 1063 C C . GLY A 1 144 ? 9.173 4.893 -11.797 1.00 98.12 144 GLY A C 1
ATOM 1064 O O . GLY A 1 144 ? 10.173 5.569 -11.558 1.00 98.12 144 GLY A O 1
ATOM 1065 N N . PHE A 1 145 ? 8.435 4.352 -10.825 1.00 98.56 145 PHE A N 1
ATOM 1066 C CA . PHE A 1 145 ? 8.765 4.382 -9.400 1.00 98.56 145 PHE A CA 1
ATOM 1067 C C . PHE A 1 145 ? 8.893 2.955 -8.838 1.00 98.56 145 PHE A C 1
ATOM 1069 O O . PHE A 1 145 ? 8.943 1.999 -9.606 1.00 98.56 145 PHE A O 1
ATOM 1076 N N . PHE A 1 146 ? 9.010 2.778 -7.526 1.00 98.69 146 PHE A N 1
ATOM 1077 C CA . PHE A 1 146 ? 9.074 1.458 -6.888 1.00 98.69 146 PHE A CA 1
ATOM 1078 C C . PHE A 1 146 ? 8.043 1.373 -5.754 1.00 98.69 146 PHE A C 1
ATOM 1080 O O . PHE A 1 146 ? 7.698 2.418 -5.205 1.00 98.69 146 PHE A O 1
ATOM 1087 N N . PRO A 1 147 ? 7.561 0.171 -5.384 1.00 98.62 147 PRO A N 1
ATOM 1088 C CA . PRO A 1 147 ? 6.679 0.000 -4.237 1.00 98.62 147 PRO A CA 1
ATOM 1089 C C . PRO A 1 147 ? 7.363 0.493 -2.959 1.00 98.62 147 PRO A C 1
ATOM 1091 O O . PRO A 1 147 ? 8.346 -0.102 -2.508 1.00 98.62 147 PRO A O 1
ATOM 1094 N N . ASP A 1 148 ? 6.853 1.578 -2.390 1.00 98.62 148 ASP A N 1
ATOM 1095 C CA . ASP A 1 148 ? 7.418 2.254 -1.228 1.00 98.62 148 ASP A CA 1
ATOM 1096 C C . ASP A 1 148 ? 6.517 2.105 0.007 1.00 98.62 148 ASP A C 1
ATOM 1098 O O . ASP A 1 148 ? 5.865 1.072 0.170 1.00 98.62 148 ASP A O 1
ATOM 1102 N N . VAL A 1 149 ? 6.517 3.083 0.922 1.00 98.69 149 VAL A N 1
ATOM 1103 C CA . VAL A 1 149 ? 5.713 3.106 2.159 1.00 98.69 149 VAL A CA 1
ATOM 1104 C C . VAL A 1 149 ? 5.840 1.843 3.016 1.00 98.69 149 VAL A C 1
ATOM 1106 O O . VAL A 1 149 ? 4.904 1.424 3.697 1.00 98.69 149 VAL A O 1
ATOM 1109 N N . GLY A 1 150 ? 7.012 1.215 3.002 1.00 98.69 150 GLY A N 1
ATOM 1110 C CA . GLY A 1 150 ? 7.315 -0.031 3.692 1.00 98.69 150 GLY A CA 1
ATOM 1111 C C . GLY A 1 150 ? 6.913 -1.285 2.915 1.00 98.69 150 GLY A C 1
ATOM 1112 O O . GLY A 1 150 ? 6.865 -2.364 3.505 1.00 98.69 150 GLY A O 1
ATOM 1113 N N . ALA A 1 151 ? 6.628 -1.204 1.617 1.00 98.81 151 ALA A N 1
ATOM 1114 C CA . ALA A 1 151 ? 6.347 -2.372 0.783 1.00 98.81 151 ALA A CA 1
ATOM 1115 C C . ALA A 1 151 ? 7.517 -3.345 0.713 1.00 98.81 151 ALA A C 1
ATOM 1117 O O . ALA A 1 151 ? 7.292 -4.556 0.703 1.00 98.81 151 ALA A O 1
ATOM 1118 N N . SER A 1 152 ? 8.754 -2.855 0.821 1.00 98.75 152 SER A N 1
ATOM 1119 C CA . SER A 1 152 ? 9.918 -3.725 1.004 1.00 98.75 152 SER A CA 1
ATOM 1120 C C . SER A 1 152 ? 9.881 -4.526 2.308 1.00 98.75 152 SER A C 1
ATOM 1122 O O . SER A 1 152 ? 10.499 -5.584 2.396 1.00 98.75 152 SER A O 1
ATOM 1124 N N . TYR A 1 153 ? 9.111 -4.087 3.305 1.00 98.88 153 TYR A N 1
ATOM 1125 C CA . TYR A 1 153 ? 8.871 -4.836 4.531 1.00 98.88 153 TYR A CA 1
ATOM 1126 C C . TYR A 1 153 ? 7.704 -5.817 4.379 1.00 98.88 153 TYR A C 1
ATOM 1128 O O . TYR A 1 153 ? 7.878 -7.012 4.638 1.00 98.88 153 TYR A O 1
ATOM 1136 N N . PHE A 1 154 ? 6.519 -5.348 3.974 1.00 98.75 154 PHE A N 1
ATOM 1137 C CA . PHE A 1 154 ? 5.313 -6.182 4.032 1.00 98.75 154 PHE A CA 1
ATOM 1138 C C . PHE A 1 154 ? 5.163 -7.138 2.840 1.00 98.75 154 PHE A C 1
ATOM 1140 O O . PHE A 1 154 ? 4.750 -8.277 3.052 1.00 98.75 154 PHE A O 1
ATOM 1147 N N . LEU A 1 155 ? 5.540 -6.747 1.613 1.00 98.81 155 LEU A N 1
ATOM 1148 C CA . LEU A 1 155 ? 5.380 -7.618 0.439 1.00 98.81 155 LEU A CA 1
ATOM 1149 C C . LEU A 1 155 ? 6.185 -8.921 0.577 1.00 98.81 155 LEU A C 1
ATOM 1151 O O . LEU A 1 155 ? 5.594 -9.989 0.427 1.00 98.81 155 LEU A O 1
ATOM 1155 N N . PRO A 1 156 ? 7.482 -8.919 0.951 1.00 98.56 156 PRO A N 1
ATOM 1156 C CA . PRO A 1 156 ? 8.257 -10.161 1.051 1.00 98.56 156 PRO A CA 1
ATOM 1157 C C . PRO A 1 156 ? 7.805 -11.110 2.168 1.00 98.56 156 PRO A C 1
ATOM 1159 O O . PRO A 1 156 ? 8.335 -12.219 2.259 1.00 98.56 156 PRO A O 1
ATOM 1162 N N . ARG A 1 157 ? 6.889 -10.659 3.037 1.00 98.38 157 ARG A N 1
ATOM 1163 C CA . ARG A 1 157 ? 6.291 -11.426 4.138 1.00 98.38 157 ARG A CA 1
ATOM 1164 C C . ARG A 1 157 ? 4.922 -12.007 3.781 1.00 98.38 157 ARG A C 1
ATOM 1166 O O . ARG A 1 157 ? 4.410 -12.826 4.540 1.00 98.38 157 ARG A O 1
ATOM 1173 N N . LEU A 1 158 ? 4.353 -11.626 2.635 1.00 98.62 158 LEU A N 1
ATOM 1174 C CA . LEU A 1 158 ? 3.204 -12.322 2.065 1.00 98.62 158 LEU A CA 1
ATOM 1175 C C . LEU A 1 158 ? 3.594 -13.766 1.733 1.0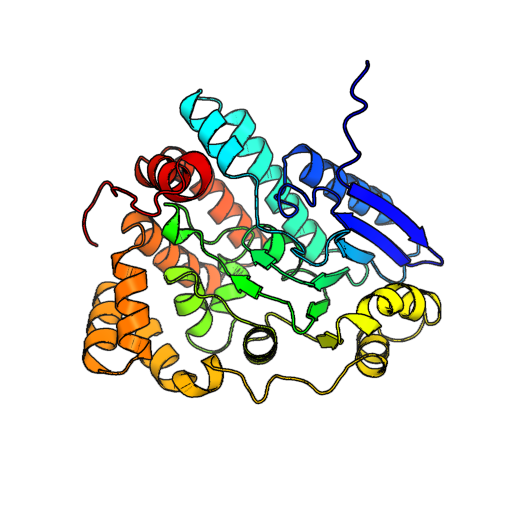0 98.62 158 LEU A C 1
ATOM 1177 O O . LEU A 1 158 ? 4.772 -14.048 1.488 1.00 98.62 158 LEU A O 1
ATOM 1181 N N . PRO A 1 159 ? 2.639 -14.709 1.722 1.00 98.31 159 PRO A N 1
ATOM 1182 C CA . PRO A 1 159 ? 3.004 -16.102 1.561 1.00 98.31 159 PRO A CA 1
ATOM 1183 C C . PRO A 1 159 ? 3.676 -16.340 0.197 1.00 98.31 159 PRO A C 1
ATOM 1185 O O . PRO A 1 159 ? 3.165 -15.925 -0.842 1.00 98.31 159 PRO A O 1
ATOM 1188 N N . GLY A 1 160 ? 4.794 -17.077 0.208 1.00 98.06 160 GLY A N 1
ATOM 1189 C CA . GLY A 1 160 ? 5.593 -17.458 -0.971 1.00 98.06 160 GLY A CA 1
ATOM 1190 C C . GLY A 1 160 ? 6.133 -16.278 -1.773 1.00 98.06 160 GLY A C 1
ATOM 1191 O O . GLY A 1 160 ? 6.821 -15.422 -1.219 1.00 98.06 160 GLY A O 1
ATOM 1192 N N . ALA A 1 161 ? 5.872 -16.262 -3.081 1.00 98.56 161 ALA A N 1
ATOM 1193 C CA . ALA A 1 161 ? 6.355 -15.229 -3.997 1.00 98.56 161 ALA A CA 1
ATOM 1194 C C . ALA A 1 161 ? 5.287 -14.194 -4.383 1.00 98.56 161 ALA A C 1
ATOM 1196 O O . ALA A 1 161 ? 5.562 -13.319 -5.205 1.00 98.56 161 ALA A O 1
ATOM 1197 N N . ILE A 1 162 ? 4.098 -14.237 -3.765 1.00 98.75 162 ILE A N 1
ATOM 1198 C CA . ILE A 1 162 ? 3.009 -13.288 -4.048 1.00 98.75 162 ILE A CA 1
ATOM 1199 C C . ILE A 1 162 ? 3.479 -11.839 -3.912 1.00 98.75 162 ILE A C 1
ATOM 1201 O O . ILE A 1 162 ? 3.175 -11.016 -4.765 1.00 98.75 162 ILE A O 1
ATOM 1205 N N . GLY A 1 163 ? 4.256 -11.517 -2.876 1.00 98.75 163 GLY A N 1
ATOM 1206 C CA . GLY A 1 163 ? 4.764 -10.158 -2.700 1.00 98.75 163 GLY A CA 1
ATOM 1207 C C . GLY A 1 163 ? 5.653 -9.671 -3.838 1.00 98.75 163 GLY A C 1
ATOM 1208 O O . GLY A 1 163 ? 5.553 -8.515 -4.234 1.00 98.75 163 GLY A O 1
ATOM 1209 N N . MET A 1 164 ? 6.494 -10.556 -4.383 1.00 98.88 164 MET A N 1
ATOM 1210 C CA . MET A 1 164 ? 7.330 -10.236 -5.541 1.00 98.88 164 MET A CA 1
ATOM 1211 C C . MET A 1 164 ? 6.466 -10.026 -6.789 1.00 98.88 164 MET A C 1
ATOM 1213 O O . MET A 1 164 ? 6.664 -9.053 -7.510 1.00 98.88 164 MET A O 1
ATOM 1217 N N . TYR A 1 165 ? 5.467 -10.888 -7.004 1.00 98.88 165 TYR A N 1
ATOM 1218 C CA . TYR A 1 165 ? 4.494 -10.733 -8.086 1.00 98.88 165 TYR A CA 1
ATOM 1219 C C . TYR A 1 165 ? 3.759 -9.392 -8.013 1.00 98.88 165 TYR A C 1
ATOM 1221 O O . TYR A 1 165 ? 3.802 -8.618 -8.970 1.00 98.88 165 TYR A O 1
ATOM 1229 N N . LEU A 1 166 ? 3.135 -9.091 -6.871 1.00 98.88 166 LEU A N 1
ATOM 1230 C CA . LEU A 1 166 ? 2.365 -7.864 -6.675 1.00 98.88 166 LEU A CA 1
ATOM 1231 C C . LEU A 1 166 ? 3.237 -6.614 -6.790 1.00 98.88 166 LEU A C 1
ATOM 1233 O O . LEU A 1 166 ? 2.811 -5.637 -7.392 1.00 98.88 166 LEU A O 1
ATOM 1237 N N . GLY A 1 167 ? 4.460 -6.647 -6.255 1.00 98.75 167 GLY A N 1
ATOM 1238 C CA . GLY A 1 167 ? 5.372 -5.510 -6.335 1.00 98.75 167 GLY A CA 1
ATOM 1239 C C . GLY A 1 167 ? 5.877 -5.231 -7.750 1.00 98.75 167 GLY A C 1
ATOM 1240 O O . GLY A 1 167 ? 5.981 -4.074 -8.136 1.00 98.75 167 GLY A O 1
ATOM 1241 N N . LEU A 1 168 ? 6.185 -6.269 -8.535 1.00 98.88 168 LEU A N 1
ATOM 1242 C CA . LEU A 1 168 ? 6.692 -6.087 -9.900 1.00 98.88 168 LEU A CA 1
ATOM 1243 C C . LEU A 1 168 ? 5.585 -5.720 -10.891 1.00 98.88 168 LEU A C 1
ATOM 1245 O O . LEU A 1 168 ? 5.776 -4.835 -11.723 1.00 98.88 168 LEU A O 1
ATOM 1249 N N . THR A 1 169 ? 4.440 -6.398 -10.806 1.00 98.69 169 THR A N 1
ATOM 1250 C CA . THR A 1 169 ? 3.343 -6.234 -11.772 1.00 98.69 169 THR A CA 1
ATOM 1251 C C . THR A 1 169 ? 2.382 -5.109 -11.405 1.00 98.69 169 THR A C 1
ATOM 1253 O O . THR A 1 169 ? 1.703 -4.573 -12.276 1.00 98.69 169 THR A O 1
ATOM 1256 N N . GLY A 1 170 ? 2.291 -4.747 -10.124 1.00 98.25 170 GLY A N 1
ATOM 1257 C CA . GLY A 1 170 ? 1.269 -3.823 -9.647 1.00 98.25 170 GLY A CA 1
ATOM 1258 C C . GLY A 1 170 ? -0.157 -4.333 -9.860 1.00 98.25 170 GLY A C 1
ATOM 1259 O O . GLY A 1 170 ? -1.074 -3.517 -10.001 1.00 98.25 170 GLY A O 1
ATOM 1260 N N . ASP A 1 171 ? -0.340 -5.660 -9.921 1.00 98.31 171 ASP A N 1
ATOM 1261 C CA . ASP A 1 171 ? -1.646 -6.267 -10.159 1.00 98.31 171 ASP A CA 1
ATOM 1262 C C . ASP A 1 171 ? -2.672 -5.840 -9.102 1.00 98.31 171 ASP A C 1
ATOM 1264 O O . ASP A 1 171 ? -2.358 -5.586 -7.933 1.00 98.31 171 ASP A O 1
ATOM 1268 N N . ARG A 1 172 ? -3.926 -5.737 -9.546 1.00 98.56 172 ARG A N 1
ATOM 1269 C CA . ARG A 1 172 ? -5.037 -5.306 -8.703 1.00 98.56 172 ARG A CA 1
ATOM 1270 C C . ARG A 1 172 ? -5.690 -6.510 -8.056 1.00 98.56 172 ARG A C 1
ATOM 1272 O O . ARG A 1 172 ? -6.238 -7.378 -8.740 1.00 98.56 172 ARG A O 1
ATOM 1279 N N . ILE A 1 173 ? -5.724 -6.482 -6.733 1.00 98.69 173 ILE A N 1
ATOM 1280 C CA . ILE A 1 173 ? -6.370 -7.509 -5.928 1.00 98.69 173 ILE A CA 1
ATOM 1281 C C . ILE A 1 173 ? -7.661 -6.974 -5.316 1.00 98.69 173 ILE A C 1
ATOM 1283 O O . ILE A 1 173 ? -7.743 -5.814 -4.905 1.00 98.69 173 ILE A O 1
ATOM 1287 N N . ASP A 1 174 ? -8.680 -7.823 -5.283 1.00 98.75 174 ASP A N 1
ATOM 1288 C CA . ASP A 1 174 ? -9.959 -7.526 -4.646 1.00 98.75 174 ASP A CA 1
ATOM 1289 C C . ASP A 1 174 ? -9.953 -7.942 -3.164 1.00 98.75 174 ASP A C 1
ATOM 1291 O O . ASP A 1 174 ? -8.927 -8.336 -2.604 1.00 98.75 174 ASP A O 1
ATOM 1295 N N . ALA A 1 175 ? -11.112 -7.861 -2.507 1.00 98.62 175 ALA A N 1
ATOM 1296 C CA . ALA A 1 175 ? -11.264 -8.278 -1.117 1.00 98.62 175 ALA A CA 1
ATOM 1297 C C . ALA A 1 175 ? -10.936 -9.762 -0.876 1.00 98.62 175 ALA A C 1
ATOM 1299 O O . ALA A 1 175 ? -10.392 -10.095 0.177 1.00 98.62 175 ALA A O 1
ATOM 1300 N N . ALA A 1 176 ? -11.252 -10.661 -1.814 1.00 98.75 176 ALA A N 1
ATOM 1301 C CA . ALA A 1 176 ? -10.987 -12.088 -1.651 1.00 98.75 176 ALA A CA 1
ATOM 1302 C C . ALA A 1 176 ? -9.480 -12.361 -1.674 1.00 98.75 176 ALA A C 1
ATOM 1304 O O . ALA A 1 176 ? -8.952 -13.017 -0.774 1.00 98.75 176 ALA A O 1
ATOM 1305 N N . ASP A 1 177 ? -8.790 -11.792 -2.660 1.00 98.81 177 ASP A N 1
ATOM 1306 C CA . ASP A 1 177 ? -7.338 -11.867 -2.793 1.00 98.81 177 ASP A CA 1
ATOM 1307 C C . ASP A 1 177 ? -6.623 -11.154 -1.625 1.00 98.81 177 ASP A C 1
ATOM 1309 O O . ASP A 1 177 ? -5.650 -11.673 -1.073 1.00 98.81 177 ASP A O 1
ATOM 1313 N N . ALA A 1 178 ? -7.121 -10.001 -1.169 1.00 98.75 178 ALA A N 1
ATOM 1314 C CA . ALA A 1 178 ? -6.557 -9.291 -0.019 1.00 98.75 178 ALA A CA 1
ATOM 1315 C C . ALA A 1 178 ? -6.646 -10.115 1.279 1.00 98.75 178 ALA A C 1
ATOM 1317 O O . ALA A 1 178 ? -5.681 -10.158 2.044 1.00 98.75 178 ALA A O 1
ATOM 1318 N N . LEU A 1 179 ? -7.764 -10.809 1.519 1.00 98.75 179 LEU A N 1
ATOM 1319 C CA . LEU A 1 179 ? -7.910 -11.718 2.664 1.00 98.75 179 LEU A CA 1
ATOM 1320 C C . LEU A 1 179 ? -7.010 -12.948 2.526 1.00 98.75 179 LEU A C 1
ATOM 1322 O O . LEU A 1 179 ? -6.357 -13.337 3.490 1.00 98.75 179 LEU A O 1
ATOM 1326 N N . TYR A 1 180 ? -6.950 -13.545 1.332 1.00 98.81 180 TYR A N 1
ATOM 1327 C CA . TYR A 1 180 ? -6.119 -14.721 1.066 1.00 98.81 180 TYR A CA 1
ATOM 1328 C C . TYR A 1 180 ? -4.628 -14.441 1.299 1.00 98.81 180 TYR A C 1
ATOM 1330 O O . TYR A 1 180 ? -3.909 -15.261 1.869 1.00 98.81 180 TYR A O 1
ATOM 1338 N N . THR A 1 181 ? -4.165 -13.263 0.883 1.00 98.44 181 THR A N 1
ATOM 1339 C CA . THR A 1 181 ? -2.764 -12.845 1.030 1.00 98.44 181 THR A CA 1
ATOM 1340 C C . THR A 1 181 ? -2.413 -12.360 2.436 1.00 98.44 181 THR A C 1
ATOM 1342 O O . THR A 1 181 ? -1.233 -12.327 2.780 1.00 98.44 181 THR A O 1
ATOM 1345 N N . GLY A 1 182 ? -3.410 -11.994 3.248 1.00 98.19 182 GLY A N 1
ATOM 1346 C CA . GLY A 1 182 ? -3.226 -11.369 4.560 1.00 98.19 182 GLY A CA 1
ATOM 1347 C C . GLY A 1 182 ? -3.056 -9.844 4.518 1.00 98.19 182 GLY A C 1
ATOM 1348 O O . GLY A 1 182 ? -2.840 -9.226 5.561 1.00 98.19 182 GLY A O 1
ATOM 1349 N N . LEU A 1 183 ? -3.183 -9.217 3.340 1.00 98.62 183 LEU A N 1
ATOM 1350 C CA . LEU A 1 183 ? -3.221 -7.754 3.197 1.00 98.62 183 LEU A CA 1
ATOM 1351 C C . LEU A 1 183 ? -4.510 -7.140 3.768 1.00 98.62 183 LEU A C 1
ATOM 1353 O O . LEU A 1 183 ? -4.525 -5.966 4.129 1.00 98.62 183 LEU A O 1
ATOM 1357 N N . ALA A 1 184 ? -5.569 -7.934 3.913 1.00 98.75 184 ALA A N 1
ATOM 1358 C CA . ALA A 1 184 ? -6.745 -7.620 4.714 1.00 98.75 184 ALA A CA 1
ATOM 1359 C C . ALA A 1 184 ? -6.885 -8.621 5.866 1.00 98.75 184 ALA A C 1
ATOM 1361 O O . ALA A 1 184 ? -6.545 -9.792 5.712 1.00 98.75 184 ALA A O 1
ATOM 1362 N N . THR A 1 185 ? -7.406 -8.182 7.016 1.00 98.62 185 THR A N 1
ATOM 1363 C CA . THR A 1 185 ? -7.723 -9.103 8.125 1.00 98.62 185 THR A CA 1
ATOM 1364 C C . THR A 1 185 ? -9.186 -9.451 8.232 1.00 98.62 185 THR A C 1
ATOM 1366 O O . THR A 1 185 ? -9.504 -10.554 8.655 1.00 98.62 185 THR A O 1
ATOM 1369 N N . HIS A 1 186 ? -10.069 -8.521 7.885 1.00 98.69 186 HIS A N 1
ATOM 1370 C CA . HIS A 1 186 ? -11.503 -8.702 8.059 1.00 98.69 186 HIS A CA 1
ATOM 1371 C C . HIS A 1 186 ? -12.249 -8.251 6.821 1.00 98.69 186 HIS A C 1
ATOM 1373 O O . HIS A 1 186 ? -11.822 -7.334 6.121 1.00 98.69 186 HIS A O 1
ATOM 1379 N N . PHE A 1 187 ? -13.401 -8.875 6.607 1.00 98.69 187 PHE A N 1
ATOM 1380 C CA . PHE A 1 187 ? -14.379 -8.452 5.624 1.00 98.69 187 PHE A CA 1
ATOM 1381 C C . PHE A 1 187 ? -15.648 -7.999 6.332 1.00 98.69 187 PHE A C 1
ATOM 1383 O O . PHE A 1 187 ? -16.256 -8.778 7.068 1.00 98.69 187 PHE A O 1
ATOM 1390 N N . VAL A 1 188 ? -16.061 -6.763 6.074 1.00 98.50 188 VAL A N 1
ATOM 1391 C CA . VAL A 1 188 ? -17.344 -6.216 6.523 1.00 98.50 188 VAL A CA 1
ATOM 1392 C C . VAL A 1 188 ? -18.059 -5.681 5.282 1.00 98.50 188 VAL A C 1
ATOM 1394 O O . VAL A 1 188 ? -17.460 -4.885 4.558 1.00 98.50 188 VAL A O 1
ATOM 1397 N N . PRO A 1 189 ? -19.303 -6.112 4.999 1.00 98.00 189 PRO A N 1
ATOM 1398 C CA . PRO A 1 189 ? -20.093 -5.564 3.901 1.00 98.00 189 PRO A CA 1
ATOM 1399 C C . PRO A 1 189 ? -20.183 -4.038 3.983 1.00 98.00 189 PRO A C 1
ATOM 1401 O O . PRO A 1 189 ? -20.247 -3.475 5.078 1.00 98.00 189 PRO A O 1
ATOM 1404 N N . ALA A 1 190 ? -20.195 -3.354 2.839 1.00 97.19 190 ALA A N 1
ATOM 1405 C CA . ALA A 1 190 ? -20.131 -1.894 2.825 1.00 97.19 190 ALA A CA 1
ATOM 1406 C C . ALA A 1 190 ? -21.278 -1.199 3.590 1.00 97.19 190 ALA A C 1
ATOM 1408 O O . ALA A 1 190 ? -21.086 -0.096 4.095 1.00 97.19 190 ALA A O 1
ATOM 1409 N N . ASP A 1 191 ? -22.453 -1.826 3.702 1.00 95.69 191 ASP A N 1
ATOM 1410 C CA . ASP A 1 191 ? -23.596 -1.317 4.476 1.00 95.69 191 ASP A CA 1
ATOM 1411 C C . ASP A 1 191 ? -23.415 -1.434 6.003 1.00 95.69 191 ASP A C 1
ATOM 1413 O O . ASP A 1 191 ? -24.054 -0.701 6.755 1.00 95.69 191 ASP A O 1
ATOM 1417 N N . GLY A 1 192 ? -22.513 -2.303 6.465 1.00 94.62 192 GLY A N 1
ATOM 1418 C CA . GLY A 1 192 ? -22.131 -2.453 7.870 1.00 94.62 192 GLY A CA 1
ATOM 1419 C C . GLY A 1 192 ? -20.903 -1.635 8.278 1.00 94.62 192 GLY A C 1
ATOM 1420 O O . GLY A 1 192 ? -20.581 -1.568 9.465 1.00 94.62 192 GLY A O 1
ATOM 1421 N N . LEU A 1 193 ? -20.204 -1.004 7.328 1.00 94.56 193 LEU A N 1
ATOM 1422 C CA . LEU A 1 193 ? -18.917 -0.356 7.590 1.00 94.56 193 LEU A CA 1
ATOM 1423 C C . LEU A 1 193 ? -19.036 0.863 8.520 1.00 94.56 193 LEU A C 1
ATOM 1425 O O . LEU A 1 193 ? -18.189 1.059 9.391 1.00 94.56 193 LEU A O 1
ATOM 1429 N N . GLU A 1 194 ? -20.106 1.653 8.383 1.00 92.75 194 GLU A N 1
ATOM 1430 C CA . GLU A 1 194 ? -20.360 2.820 9.244 1.00 92.75 194 GLU A CA 1
ATOM 1431 C C . GLU A 1 194 ? -20.568 2.425 10.716 1.00 92.75 194 GLU A C 1
ATOM 1433 O O . GLU A 1 194 ? -20.229 3.191 11.620 1.00 92.75 194 GLU A O 1
ATOM 1438 N N . ALA A 1 195 ? -21.051 1.204 10.975 1.00 96.19 195 ALA A N 1
ATOM 1439 C CA . ALA A 1 195 ? -21.290 0.705 12.325 1.00 96.19 195 ALA A CA 1
ATOM 1440 C C . ALA A 1 195 ? -20.000 0.326 13.072 1.00 96.19 195 ALA A C 1
ATOM 1442 O O . ALA A 1 195 ? -20.031 0.194 14.294 1.00 96.19 195 ALA A O 1
ATOM 1443 N N . VAL A 1 196 ? -18.862 0.170 12.381 1.00 97.44 196 VAL A N 1
ATOM 1444 C CA . VAL A 1 196 ? -17.604 -0.276 13.007 1.00 97.44 196 VAL A CA 1
ATOM 1445 C C . VAL A 1 196 ? -17.148 0.694 14.098 1.00 97.44 196 VAL A C 1
ATOM 1447 O O . VAL A 1 196 ? -16.816 0.262 15.199 1.00 97.44 196 VAL A O 1
ATOM 1450 N N . GLY A 1 197 ? -17.170 2.002 13.825 1.00 96.19 197 GLY A N 1
ATOM 1451 C CA . GLY A 1 197 ? -16.764 3.014 14.806 1.00 96.19 197 GLY A CA 1
ATOM 1452 C C . GLY A 1 197 ? -17.640 3.004 16.061 1.00 96.19 197 GLY A C 1
ATOM 1453 O O . GLY A 1 197 ? -17.118 3.037 17.174 1.00 96.19 197 GLY A O 1
ATOM 1454 N N . GLU A 1 198 ? -18.960 2.892 15.889 1.00 97.38 198 GLU A N 1
ATOM 1455 C CA . GLU A 1 198 ? -19.906 2.823 17.009 1.00 97.38 198 GLU A CA 1
ATOM 1456 C C . GLU A 1 198 ? -19.767 1.518 17.796 1.00 97.38 198 GLU A C 1
ATOM 1458 O O . GLU A 1 198 ? -19.737 1.547 19.022 1.00 97.38 198 GLU A O 1
ATOM 1463 N N . ALA A 1 199 ? -19.580 0.381 17.124 1.00 97.75 199 ALA A N 1
ATOM 1464 C CA . ALA A 1 199 ? -19.387 -0.901 17.794 1.00 97.75 199 ALA A CA 1
ATOM 1465 C C . ALA A 1 199 ? -18.112 -0.923 18.654 1.00 97.75 199 ALA A C 1
ATOM 1467 O O . ALA A 1 199 ? -18.125 -1.477 19.755 1.00 97.75 199 ALA A O 1
ATOM 1468 N N . LEU A 1 200 ? -17.028 -0.294 18.185 1.00 97.88 200 LEU A N 1
ATOM 1469 C CA . LEU A 1 200 ? -15.799 -0.111 18.966 1.00 97.88 200 LEU A CA 1
ATOM 1470 C C . LEU A 1 200 ? -16.023 0.808 20.175 1.00 97.88 200 LEU A C 1
ATOM 1472 O O . LEU A 1 200 ? -15.530 0.525 21.266 1.00 97.88 200 LEU A O 1
ATOM 1476 N N . ALA A 1 201 ? -16.789 1.883 19.989 1.00 97.25 201 ALA A N 1
ATOM 1477 C CA . ALA A 1 201 ? -17.138 2.827 21.046 1.00 97.25 201 ALA A CA 1
ATOM 1478 C C . ALA A 1 201 ? -18.065 2.221 22.116 1.00 97.25 201 ALA A C 1
ATOM 1480 O O . ALA A 1 201 ? -17.936 2.542 23.296 1.00 97.25 201 ALA A O 1
ATOM 1481 N N . ASP A 1 202 ? -18.984 1.338 21.721 1.00 97.62 202 ASP A N 1
ATOM 1482 C CA . ASP A 1 202 ? -19.926 0.666 22.622 1.00 97.62 202 ASP A CA 1
ATOM 1483 C C . ASP A 1 202 ? -19.288 -0.490 23.409 1.00 97.62 202 ASP A C 1
ATOM 1485 O O . ASP A 1 202 ? -19.825 -0.900 24.438 1.00 97.62 202 ASP A O 1
ATOM 1489 N N . ASN A 1 203 ? -18.140 -1.013 22.958 1.00 96.62 203 ASN A N 1
ATOM 1490 C CA . ASN A 1 203 ? -17.480 -2.182 23.550 1.00 96.62 203 ASN A CA 1
ATOM 1491 C C . ASN A 1 203 ? -15.981 -1.934 23.848 1.00 96.62 203 ASN A C 1
ATOM 1493 O O . ASN A 1 203 ? -15.137 -2.725 23.430 1.00 96.62 203 ASN A O 1
ATOM 1497 N N . PRO A 1 204 ? -15.601 -0.878 24.597 1.00 92.00 204 PRO A N 1
ATOM 1498 C CA . PRO A 1 204 ? -14.202 -0.453 24.745 1.00 92.00 204 PRO A CA 1
ATOM 1499 C C . PRO A 1 204 ? -13.289 -1.450 25.484 1.00 92.00 204 PRO A C 1
ATOM 1501 O O . PRO A 1 204 ? -12.073 -1.274 25.476 1.00 92.00 204 PRO A O 1
ATOM 1504 N N . GLY A 1 205 ? -13.852 -2.466 26.150 1.00 90.88 205 GLY A N 1
ATOM 1505 C CA . GLY A 1 205 ? -13.105 -3.531 26.831 1.00 90.88 205 GLY A CA 1
ATOM 1506 C C . GLY A 1 205 ? -12.976 -4.835 26.036 1.00 90.88 205 GLY A C 1
ATOM 1507 O O . GLY A 1 205 ? -12.211 -5.710 26.441 1.00 90.88 205 GLY A O 1
ATOM 1508 N N . ASP A 1 206 ? -13.706 -4.977 24.926 1.00 96.38 206 ASP A N 1
ATOM 1509 C CA . ASP A 1 206 ? -13.650 -6.176 24.092 1.00 96.38 206 ASP A CA 1
ATOM 1510 C C . ASP A 1 206 ? -12.457 -6.086 23.118 1.00 96.38 206 ASP A C 1
ATOM 1512 O O . ASP A 1 206 ? -12.148 -5.004 22.609 1.00 96.38 206 ASP A O 1
ATOM 1516 N N . PRO A 1 207 ? -11.786 -7.207 22.788 1.00 97.12 207 PRO A N 1
ATOM 1517 C CA . PRO A 1 207 ? -10.780 -7.210 21.732 1.00 97.12 207 PRO A CA 1
ATOM 1518 C C . PRO A 1 207 ? -11.379 -6.759 20.392 1.00 97.12 207 PRO A C 1
ATOM 1520 O O . PRO A 1 207 ? -12.414 -7.274 19.969 1.00 97.12 207 PRO A O 1
ATOM 1523 N N . VAL A 1 208 ? -10.690 -5.857 19.684 1.00 97.75 208 VAL A N 1
ATOM 1524 C CA . VAL A 1 208 ? -11.133 -5.312 18.382 1.00 97.75 208 VAL A CA 1
ATOM 1525 C C . VAL A 1 208 ? -11.492 -6.416 17.380 1.00 97.75 208 VAL A C 1
ATOM 1527 O O . VAL A 1 208 ? -12.518 -6.325 16.716 1.00 97.75 208 VAL A O 1
ATOM 1530 N N . ASP A 1 209 ? -10.702 -7.490 17.326 1.00 97.81 209 ASP A N 1
ATOM 1531 C CA . ASP A 1 209 ? -10.952 -8.666 16.479 1.00 97.81 209 ASP A CA 1
ATOM 1532 C C . ASP A 1 209 ? -12.333 -9.302 16.731 1.00 97.81 209 ASP A C 1
ATOM 1534 O O . ASP A 1 209 ? -13.071 -9.617 15.801 1.00 97.81 209 ASP A O 1
ATOM 1538 N N . VAL A 1 210 ? -12.742 -9.419 17.999 1.00 97.88 210 VAL A N 1
ATOM 1539 C CA . VAL A 1 210 ? -14.051 -9.975 18.374 1.00 97.88 210 VAL A CA 1
ATOM 1540 C C . VAL A 1 210 ? -15.180 -9.058 17.908 1.00 97.88 210 VAL A C 1
ATOM 1542 O O . VAL A 1 210 ? -16.198 -9.541 17.413 1.00 97.88 210 VAL A O 1
ATOM 1545 N N . ILE A 1 211 ? -15.005 -7.741 18.037 1.00 98.12 211 ILE A N 1
ATOM 1546 C CA . ILE A 1 211 ? -15.993 -6.747 17.597 1.00 98.12 211 ILE A CA 1
ATOM 1547 C C . ILE A 1 211 ? -16.146 -6.796 16.072 1.00 98.12 211 ILE A C 1
ATOM 1549 O O . ILE A 1 211 ? -17.268 -6.876 15.572 1.00 98.12 211 ILE A O 1
ATOM 1553 N N . LEU A 1 212 ? -15.034 -6.816 15.332 1.00 97.94 212 LEU A N 1
ATOM 1554 C CA . LEU A 1 212 ? -15.045 -6.899 13.870 1.00 97.94 212 LEU A CA 1
ATOM 1555 C C . LEU A 1 212 ? -15.677 -8.207 13.377 1.00 97.94 212 LEU A C 1
ATOM 1557 O O . LEU A 1 212 ? -16.482 -8.177 12.450 1.00 97.94 212 LEU A O 1
ATOM 1561 N N . ASN A 1 213 ? -15.401 -9.338 14.032 1.00 96.94 213 ASN A N 1
ATOM 1562 C CA . ASN A 1 213 ? -16.006 -10.629 13.693 1.00 96.94 213 ASN A CA 1
ATOM 1563 C C . ASN A 1 213 ? -17.530 -10.675 13.914 1.00 96.94 213 ASN A C 1
ATOM 1565 O O . ASN A 1 213 ? -18.219 -11.406 13.206 1.00 96.94 213 ASN A O 1
ATOM 1569 N 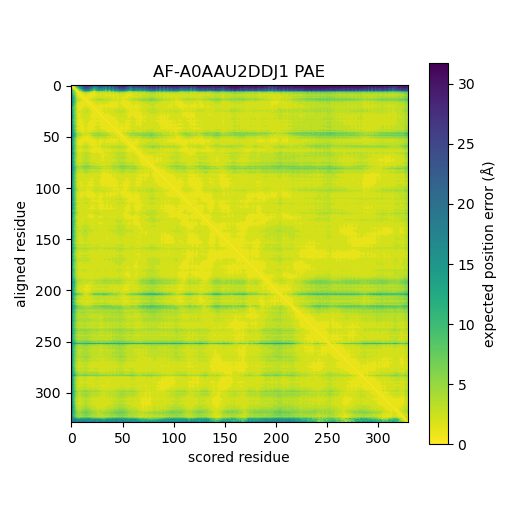N . ARG A 1 214 ? -18.089 -9.881 14.842 1.00 96.88 214 ARG A N 1
ATOM 1570 C CA . ARG A 1 214 ? -19.554 -9.745 15.006 1.00 96.88 214 ARG A CA 1
ATOM 1571 C C . ARG A 1 214 ? -20.208 -8.984 13.849 1.00 96.88 214 ARG A C 1
ATOM 1573 O O . ARG A 1 214 ? -21.380 -9.214 13.566 1.00 96.88 214 ARG A O 1
ATOM 1580 N N . LEU A 1 215 ? -19.465 -8.079 13.211 1.00 96.94 215 LEU A N 1
ATOM 1581 C CA . LEU A 1 215 ? -19.913 -7.289 12.058 1.00 96.94 215 LEU A CA 1
ATOM 1582 C C . LEU A 1 215 ? -19.570 -7.951 10.716 1.00 96.94 215 LEU A C 1
ATOM 1584 O O . LEU A 1 215 ? -20.012 -7.485 9.666 1.00 96.94 215 LEU A O 1
ATOM 1588 N N . ALA A 1 216 ? -18.761 -9.011 10.737 1.00 94.94 216 ALA A N 1
ATOM 1589 C CA . ALA A 1 216 ? -18.274 -9.653 9.533 1.00 94.94 216 ALA A CA 1
ATOM 1590 C C . ALA A 1 216 ? -19.415 -10.287 8.726 1.00 94.94 216 ALA A C 1
ATOM 1592 O O . ALA A 1 216 ? -20.304 -10.959 9.253 1.00 94.94 216 ALA A O 1
ATOM 1593 N N . GLY A 1 217 ? -19.355 -10.095 7.411 1.00 92.62 217 GLY A N 1
ATOM 1594 C CA . GLY A 1 217 ? -20.229 -10.782 6.466 1.00 92.62 217 GLY A CA 1
ATOM 1595 C C . GLY A 1 217 ? -19.703 -12.171 6.110 1.00 92.62 217 GLY A C 1
ATOM 1596 O O . GLY A 1 217 ? -18.687 -12.643 6.623 1.00 92.62 217 GLY A O 1
ATOM 1597 N N . ARG A 1 218 ? -20.359 -12.829 5.146 1.00 95.19 218 ARG A N 1
ATOM 1598 C CA . ARG A 1 218 ? -19.798 -14.040 4.533 1.00 95.19 218 ARG A CA 1
ATOM 1599 C C . ARG A 1 218 ? -18.481 -13.681 3.840 1.00 95.19 218 ARG A C 1
ATOM 1601 O O . ARG A 1 218 ? -18.496 -12.958 2.850 1.00 95.19 218 ARG A O 1
ATOM 1608 N N . SER A 1 219 ? -17.370 -14.217 4.344 1.00 94.44 219 SER A N 1
ATOM 1609 C CA . SER A 1 219 ? -16.043 -13.957 3.779 1.00 94.44 219 SER A CA 1
ATOM 1610 C C . SER A 1 219 ? -15.967 -14.365 2.296 1.00 94.44 219 SER A C 1
ATOM 1612 O O . SER A 1 219 ? -16.331 -15.502 1.966 1.00 94.44 219 SER A O 1
ATOM 1614 N N . PRO A 1 220 ? -15.474 -13.483 1.402 1.00 97.00 220 PRO A N 1
ATOM 1615 C CA . PRO A 1 220 ? -15.312 -13.781 -0.017 1.00 97.00 220 PRO A CA 1
ATOM 1616 C C . PRO A 1 220 ? -14.030 -14.568 -0.334 1.00 97.00 220 PRO A C 1
ATOM 1618 O O . PRO A 1 220 ? -13.812 -14.895 -1.494 1.00 97.00 220 PRO A O 1
ATOM 1621 N N . VAL A 1 221 ? -13.193 -14.908 0.659 1.00 97.44 221 VAL A N 1
ATOM 1622 C CA . VAL A 1 221 ? -11.844 -15.489 0.457 1.00 97.44 221 VAL A CA 1
ATOM 1623 C C . VAL A 1 221 ? -11.813 -16.747 -0.425 1.00 97.44 221 VAL A C 1
ATOM 1625 O O . VAL A 1 221 ? -10.833 -16.990 -1.120 1.00 97.44 221 VAL A O 1
ATOM 1628 N N . ALA A 1 222 ? -12.898 -17.528 -0.448 1.00 97.25 222 ALA A N 1
ATOM 1629 C CA . ALA A 1 222 ? -13.017 -18.712 -1.301 1.00 97.25 222 ALA A CA 1
ATOM 1630 C C . ALA A 1 222 ? -13.015 -18.392 -2.810 1.00 97.25 222 ALA A C 1
ATOM 1632 O O . ALA A 1 222 ? -12.808 -19.297 -3.609 1.00 97.25 222 ALA A O 1
ATOM 1633 N N . GLY A 1 223 ? -13.262 -17.135 -3.194 1.00 97.44 223 GLY A N 1
ATOM 1634 C CA . GLY A 1 223 ? -13.192 -16.647 -4.573 1.00 97.44 223 GLY A CA 1
ATOM 1635 C C . GLY A 1 223 ? -11.854 -16.003 -4.945 1.00 97.44 223 GLY A C 1
ATOM 1636 O O . GLY A 1 223 ? -11.804 -15.290 -5.941 1.00 97.44 223 GLY A O 1
ATOM 1637 N N . SER A 1 224 ? -10.795 -16.183 -4.145 1.00 98.44 224 SER A N 1
ATOM 1638 C CA . SER A 1 224 ? -9.479 -15.611 -4.452 1.00 98.44 224 SER A CA 1
ATOM 1639 C C . SER A 1 224 ? -8.901 -16.209 -5.736 1.00 98.44 224 SER A C 1
ATOM 1641 O O . SER A 1 224 ? -8.610 -17.403 -5.801 1.00 98.44 224 SER A O 1
ATOM 1643 N N . ARG A 1 225 ? -8.653 -15.351 -6.729 1.00 97.44 225 ARG A N 1
ATOM 1644 C CA . ARG A 1 225 ? -7.991 -15.708 -7.992 1.00 97.44 225 ARG A CA 1
ATOM 1645 C C . ARG A 1 225 ? -6.511 -16.010 -7.774 1.00 97.44 225 ARG A C 1
ATOM 1647 O O . ARG A 1 225 ? -5.961 -16.895 -8.421 1.00 97.44 225 ARG A O 1
ATOM 1654 N N . LEU A 1 226 ? -5.863 -15.325 -6.828 1.00 97.69 226 LEU A N 1
ATOM 1655 C CA . LEU A 1 226 ? -4.471 -15.608 -6.460 1.00 97.69 226 LEU A CA 1
ATOM 1656 C C . LEU A 1 226 ? -4.290 -16.992 -5.836 1.00 97.69 226 LEU A C 1
ATOM 1658 O O . LEU A 1 226 ? -3.226 -17.590 -5.994 1.00 97.69 226 LEU A O 1
ATOM 1662 N N . ALA A 1 227 ? -5.307 -17.509 -5.144 1.00 98.12 227 ALA A N 1
ATOM 1663 C CA . ALA A 1 227 ? -5.274 -18.872 -4.631 1.00 98.12 227 ALA A CA 1
ATOM 1664 C C . ALA A 1 227 ? -5.260 -19.910 -5.766 1.00 98.12 227 ALA A C 1
ATOM 1666 O O . ALA A 1 227 ? -4.578 -20.927 -5.645 1.00 98.12 227 ALA A O 1
ATOM 1667 N N . GLU A 1 228 ? -5.959 -19.642 -6.873 1.00 97.75 228 GLU A N 1
ATOM 1668 C CA . GLU A 1 228 ? -6.038 -20.540 -8.035 1.00 97.75 228 GLU A CA 1
ATOM 1669 C C . GLU A 1 228 ? -4.695 -20.661 -8.768 1.00 97.75 228 GLU A C 1
ATOM 1671 O O . GLU A 1 228 ? -4.300 -21.758 -9.155 1.00 97.75 228 GLU A O 1
ATOM 1676 N N . VAL A 1 229 ? -3.961 -19.552 -8.906 1.00 97.81 229 VAL A N 1
ATOM 1677 C CA . VAL A 1 229 ? -2.665 -19.497 -9.618 1.00 97.81 229 VAL A CA 1
ATOM 1678 C C . VAL A 1 229 ? -1.457 -19.565 -8.681 1.00 97.81 229 VAL A C 1
ATOM 1680 O O . VAL A 1 229 ? -0.329 -19.252 -9.061 1.00 97.81 229 VAL A O 1
ATOM 1683 N N . ARG A 1 230 ? -1.668 -19.967 -7.425 1.00 97.81 230 ARG A N 1
ATOM 1684 C CA . ARG A 1 230 ? -0.658 -19.871 -6.369 1.00 97.81 230 ARG A CA 1
ATOM 1685 C C . ARG A 1 230 ? 0.655 -20.591 -6.697 1.00 97.81 230 ARG A C 1
ATOM 1687 O O . ARG A 1 230 ? 1.731 -20.056 -6.431 1.00 97.81 230 ARG A O 1
ATOM 1694 N N . GLY A 1 231 ? 0.560 -21.807 -7.235 1.00 98.25 231 GLY A N 1
ATOM 1695 C CA . GLY A 1 231 ? 1.731 -22.608 -7.605 1.00 98.25 231 GLY A CA 1
ATOM 1696 C C . GLY A 1 231 ? 2.564 -21.941 -8.699 1.00 98.25 231 GLY A C 1
ATOM 1697 O O . GLY A 1 231 ? 3.786 -21.867 -8.579 1.00 98.25 231 GLY A O 1
ATOM 1698 N N . ASP A 1 232 ? 1.892 -21.389 -9.707 1.00 98.44 232 ASP A N 1
ATOM 1699 C CA . ASP A 1 232 ? 2.509 -20.691 -10.836 1.00 98.44 232 ASP A CA 1
ATOM 1700 C C . ASP A 1 232 ? 3.208 -19.402 -10.382 1.00 98.44 232 ASP A C 1
ATOM 1702 O O . ASP A 1 232 ? 4.354 -19.152 -10.764 1.00 98.44 232 ASP A O 1
ATOM 1706 N N . VAL A 1 233 ? 2.563 -18.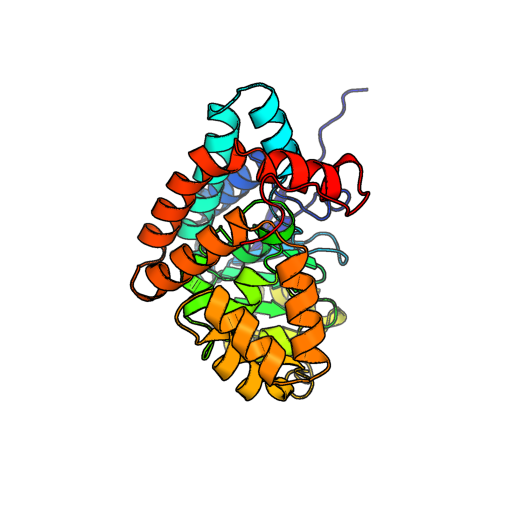623 -9.502 1.00 98.69 233 VAL A N 1
ATOM 1707 C CA . VAL A 1 233 ? 3.153 -17.425 -8.877 1.00 98.69 233 VAL A CA 1
ATOM 1708 C C . VAL A 1 233 ? 4.433 -17.782 -8.128 1.00 98.69 233 VAL A C 1
ATOM 1710 O O . VAL A 1 233 ? 5.476 -17.171 -8.366 1.00 98.69 233 VAL A O 1
ATOM 1713 N N . ASP A 1 234 ? 4.368 -18.771 -7.234 1.00 98.69 234 ASP A N 1
ATOM 1714 C CA . ASP A 1 234 ? 5.512 -19.179 -6.416 1.00 98.69 234 ASP A CA 1
ATOM 1715 C C . ASP A 1 234 ? 6.669 -19.700 -7.272 1.00 98.69 234 ASP A C 1
ATOM 1717 O O . ASP A 1 234 ? 7.834 -19.399 -6.997 1.00 98.69 234 ASP A O 1
ATOM 1721 N N . TRP A 1 235 ? 6.360 -20.451 -8.328 1.00 98.56 235 TRP A N 1
ATOM 1722 C CA . TRP A 1 235 ? 7.369 -20.978 -9.231 1.00 98.56 235 TRP A CA 1
ATOM 1723 C C . TRP A 1 235 ? 8.018 -19.881 -10.080 1.00 98.56 235 TRP A C 1
ATOM 1725 O O . TRP A 1 235 ? 9.248 -19.801 -10.125 1.00 98.56 235 TRP A O 1
ATOM 1735 N N . ALA A 1 236 ? 7.232 -19.009 -10.715 1.00 98.69 236 ALA A N 1
ATOM 1736 C CA . ALA A 1 236 ? 7.756 -17.961 -11.585 1.00 98.69 236 ALA A CA 1
ATOM 1737 C C . ALA A 1 236 ? 8.470 -16.860 -10.789 1.00 98.69 236 ALA A C 1
ATOM 1739 O O . ALA A 1 236 ? 9.655 -16.614 -11.004 1.00 98.69 236 ALA A O 1
ATOM 1740 N N . PHE A 1 237 ? 7.789 -16.246 -9.818 1.00 98.62 237 PHE A N 1
ATOM 1741 C CA . PHE A 1 237 ? 8.291 -15.089 -9.065 1.00 98.62 237 PHE A CA 1
ATOM 1742 C C . PHE A 1 237 ? 9.200 -15.463 -7.886 1.00 98.62 237 PHE A C 1
ATOM 1744 O O . PHE A 1 237 ? 9.783 -14.585 -7.252 1.00 98.62 237 PHE A O 1
ATOM 1751 N N . GLY A 1 238 ? 9.357 -16.758 -7.595 1.00 97.94 238 GLY A N 1
ATOM 1752 C CA . GLY A 1 238 ? 10.388 -17.276 -6.691 1.00 97.94 238 GLY A CA 1
ATOM 1753 C C . GLY A 1 238 ? 11.774 -17.407 -7.337 1.00 97.94 238 GLY A C 1
ATOM 1754 O O . GLY A 1 238 ? 12.717 -17.855 -6.681 1.00 97.94 238 GLY A O 1
ATOM 1755 N N . ALA A 1 239 ? 11.911 -17.069 -8.622 1.00 98.00 239 ALA A N 1
ATOM 1756 C CA . ALA A 1 239 ? 13.186 -17.062 -9.329 1.00 98.00 239 ALA A CA 1
ATOM 1757 C C . ALA A 1 239 ? 14.170 -16.004 -8.775 1.00 98.00 239 ALA A C 1
ATOM 1759 O O . ALA A 1 239 ? 13.748 -14.985 -8.234 1.00 98.00 239 ALA A O 1
ATOM 1760 N N . PRO A 1 240 ? 15.495 -16.218 -8.912 1.00 96.50 240 PRO A N 1
ATOM 1761 C CA . PRO A 1 240 ? 16.511 -15.339 -8.325 1.00 96.50 240 PRO A CA 1
ATOM 1762 C C . PRO A 1 240 ? 16.773 -14.046 -9.115 1.00 96.50 240 PRO A C 1
ATOM 1764 O O . PRO A 1 240 ? 17.544 -13.204 -8.652 1.00 96.50 240 PRO A O 1
ATOM 1767 N N . SER A 1 241 ? 16.221 -13.904 -10.321 1.00 97.75 241 SER A N 1
ATOM 1768 C CA . SER A 1 241 ? 16.443 -12.746 -11.187 1.00 97.75 241 SER A CA 1
ATOM 1769 C C . SER A 1 241 ? 15.254 -12.498 -12.107 1.00 97.75 241 SER A C 1
ATOM 1771 O O . SER A 1 241 ? 14.536 -13.431 -12.465 1.00 97.75 241 SER A O 1
ATOM 1773 N N . LEU A 1 242 ? 15.097 -11.250 -12.556 1.00 97.94 242 LEU A N 1
ATOM 1774 C CA . LEU A 1 242 ? 14.038 -10.858 -13.490 1.00 97.94 242 LEU A CA 1
ATOM 1775 C C . LEU A 1 242 ? 14.077 -11.658 -14.801 1.00 97.94 242 LEU A C 1
ATOM 1777 O O . LEU A 1 242 ? 13.045 -12.154 -15.234 1.00 97.94 242 LEU A O 1
ATOM 1781 N N . GLY A 1 243 ? 15.260 -11.881 -15.383 1.00 97.62 243 GLY A N 1
ATOM 1782 C CA . GLY A 1 243 ? 15.374 -12.673 -16.615 1.00 97.62 243 GLY A CA 1
ATOM 1783 C C . GLY A 1 243 ? 14.941 -14.138 -16.448 1.00 97.62 243 GLY A C 1
ATOM 1784 O O . GLY A 1 243 ? 14.393 -14.735 -17.374 1.00 97.62 243 GLY A O 1
ATOM 1785 N N . GLU A 1 244 ? 15.137 -14.728 -15.263 1.00 98.25 244 GLU A N 1
ATOM 1786 C CA . GLU A 1 244 ? 14.624 -16.071 -14.966 1.00 98.25 244 GLU A CA 1
ATOM 1787 C C . GLU A 1 244 ? 13.109 -16.047 -14.691 1.00 98.25 244 GLU A C 1
ATOM 1789 O O . GLU A 1 244 ? 12.423 -16.984 -15.093 1.00 98.25 244 GLU A O 1
ATOM 1794 N N . ILE A 1 245 ? 12.562 -14.972 -14.100 1.00 98.50 245 ILE A N 1
ATOM 1795 C CA . ILE A 1 245 ? 11.103 -14.764 -13.991 1.00 98.50 245 ILE A CA 1
ATOM 1796 C C . ILE A 1 245 ? 10.472 -14.747 -15.392 1.00 98.50 245 ILE A C 1
ATOM 1798 O O . ILE A 1 245 ? 9.553 -15.517 -15.659 1.00 98.50 245 ILE A O 1
ATOM 1802 N N . GLU A 1 246 ? 10.992 -13.935 -16.316 1.00 97.19 246 GLU A N 1
ATOM 1803 C CA . GLU A 1 246 ? 10.483 -13.840 -17.696 1.00 97.19 246 GLU A CA 1
ATOM 1804 C C . GLU A 1 246 ? 10.581 -15.164 -18.457 1.00 97.19 246 GLU A C 1
ATOM 1806 O O . GLU A 1 246 ? 9.714 -15.512 -19.263 1.00 97.19 246 GLU A O 1
ATOM 1811 N N . LYS A 1 247 ? 11.656 -15.922 -18.231 1.00 97.69 247 LYS A N 1
ATOM 1812 C CA . LYS A 1 247 ? 11.804 -17.259 -18.804 1.00 97.69 247 LYS A CA 1
ATOM 1813 C C . LYS A 1 247 ? 10.732 -18.209 -18.263 1.00 97.69 247 LYS A C 1
ATOM 1815 O O . LYS A 1 247 ? 10.065 -18.856 -19.063 1.00 97.69 247 LYS A O 1
ATOM 1820 N N . ARG A 1 248 ? 10.526 -18.253 -16.944 1.00 98.31 248 ARG A N 1
ATOM 1821 C CA . ARG A 1 248 ? 9.513 -19.114 -16.312 1.00 98.31 248 ARG A CA 1
ATOM 1822 C C . ARG A 1 248 ? 8.096 -18.749 -16.744 1.00 98.31 248 ARG A C 1
ATOM 1824 O O . ARG A 1 248 ? 7.321 -19.634 -17.082 1.00 98.31 248 ARG A O 1
ATOM 1831 N N . LEU A 1 249 ? 7.758 -17.464 -16.828 1.00 98.06 249 LEU A N 1
ATOM 1832 C CA . LEU A 1 249 ? 6.439 -17.048 -17.322 1.00 98.06 249 LEU A CA 1
ATOM 1833 C C . LEU A 1 249 ? 6.167 -17.548 -18.749 1.00 98.06 249 LEU A C 1
ATOM 1835 O O . LEU A 1 249 ? 5.076 -18.044 -19.020 1.00 98.06 249 LEU A O 1
ATOM 1839 N N . ARG A 1 250 ? 7.170 -17.511 -19.636 1.00 96.31 250 ARG A N 1
ATOM 1840 C CA . ARG A 1 250 ? 7.056 -18.076 -20.992 1.00 96.31 250 ARG A CA 1
ATOM 1841 C C . ARG A 1 250 ? 6.905 -19.600 -21.012 1.00 96.31 250 ARG A C 1
ATOM 1843 O O . ARG A 1 250 ? 6.329 -20.124 -21.957 1.00 96.31 250 ARG A O 1
ATOM 1850 N N . GLU A 1 251 ? 7.419 -20.305 -20.006 1.00 97.44 251 GLU A N 1
ATOM 1851 C CA . GLU A 1 251 ? 7.319 -21.768 -19.898 1.00 97.44 251 GLU A CA 1
ATOM 1852 C C . GLU A 1 251 ? 5.952 -22.251 -19.379 1.00 97.44 251 GLU A C 1
ATOM 1854 O O . GLU A 1 251 ? 5.543 -23.352 -19.739 1.00 97.44 251 GLU A O 1
ATOM 1859 N N . LEU A 1 252 ? 5.240 -21.460 -18.563 1.00 95.19 252 LEU A N 1
ATOM 1860 C CA . LEU A 1 252 ? 3.932 -21.852 -18.008 1.00 95.19 252 LEU A CA 1
ATOM 1861 C C . LEU A 1 252 ? 2.823 -21.948 -19.064 1.00 95.19 252 LEU A C 1
ATOM 1863 O O . LEU A 1 252 ? 1.889 -22.721 -18.874 1.00 95.19 252 LEU A O 1
ATOM 1867 N N . ASP A 1 253 ? 2.910 -21.165 -20.144 1.00 87.44 253 ASP A N 1
ATOM 1868 C CA . ASP A 1 253 ? 1.918 -21.109 -21.233 1.00 87.44 253 ASP A CA 1
ATOM 1869 C C . ASP A 1 253 ? 0.453 -21.034 -20.738 1.00 87.44 253 ASP A C 1
ATOM 1871 O O . ASP A 1 253 ? -0.455 -21.682 -21.261 1.00 87.44 253 ASP A O 1
ATOM 1875 N N . THR A 1 254 ? 0.208 -20.246 -19.681 1.00 95.88 254 THR A N 1
ATOM 1876 C CA . THR A 1 254 ? -1.136 -19.999 -19.133 1.00 95.88 254 THR A CA 1
ATOM 1877 C C . THR A 1 254 ? -1.613 -18.575 -19.433 1.00 95.88 254 THR A C 1
ATOM 1879 O O . THR A 1 254 ? -0.795 -17.657 -19.550 1.00 95.88 254 THR A O 1
ATOM 1882 N N . PRO A 1 255 ? -2.939 -18.325 -19.490 1.00 96.69 255 PRO A N 1
ATOM 1883 C CA . PRO A 1 255 ? -3.469 -16.969 -19.649 1.00 96.69 255 PRO A CA 1
ATOM 1884 C C . PRO A 1 255 ? -2.999 -16.000 -18.555 1.00 96.69 255 PRO A C 1
ATOM 1886 O O . PRO A 1 255 ? -2.759 -14.828 -18.835 1.00 96.69 255 PRO A O 1
ATOM 1889 N N . TRP A 1 256 ? -2.840 -16.492 -17.320 1.00 97.62 256 TRP A N 1
ATOM 1890 C CA . TRP A 1 256 ? -2.300 -15.705 -16.212 1.00 97.62 256 TRP A CA 1
ATOM 1891 C C . TRP A 1 256 ? -0.837 -15.317 -16.459 1.00 97.62 256 TRP A C 1
ATOM 1893 O O . TRP A 1 256 ? -0.496 -14.139 -16.348 1.00 97.62 256 TRP A O 1
ATOM 1903 N N . ALA A 1 257 ? 0.011 -16.275 -16.849 1.00 98.00 257 ALA A N 1
ATOM 1904 C CA . ALA A 1 257 ? 1.424 -16.010 -17.095 1.00 98.00 257 ALA A CA 1
ATOM 1905 C C . ALA A 1 257 ? 1.621 -15.042 -18.272 1.00 98.00 257 ALA A C 1
ATOM 1907 O O . ALA A 1 257 ? 2.412 -14.107 -18.169 1.00 98.00 257 ALA A O 1
ATOM 1908 N N . ALA A 1 258 ? 0.837 -15.199 -19.345 1.00 97.81 258 ALA A N 1
ATOM 1909 C CA . ALA A 1 258 ? 0.843 -14.281 -20.482 1.00 97.81 258 ALA A CA 1
ATOM 1910 C C . ALA A 1 258 ? 0.443 -12.851 -20.076 1.00 97.81 258 ALA A C 1
ATOM 1912 O O . ALA A 1 258 ? 1.097 -11.890 -20.480 1.00 97.81 258 ALA A O 1
ATOM 1913 N N . ALA A 1 259 ? -0.593 -12.698 -19.243 1.00 97.88 259 ALA A N 1
ATOM 1914 C CA . ALA A 1 259 ? -0.994 -11.392 -18.725 1.00 97.88 259 ALA A CA 1
ATOM 1915 C C . ALA A 1 259 ? 0.106 -10.760 -17.855 1.00 97.88 259 ALA A C 1
ATOM 1917 O O . ALA A 1 259 ? 0.424 -9.586 -18.035 1.00 97.88 259 ALA A O 1
ATOM 1918 N N . ALA A 1 260 ? 0.731 -11.544 -16.969 1.00 98.06 260 ALA A N 1
ATOM 1919 C CA . ALA A 1 260 ? 1.843 -11.083 -16.143 1.00 98.06 260 ALA A CA 1
ATOM 1920 C C . ALA A 1 260 ? 3.046 -10.635 -16.993 1.00 98.06 260 ALA A C 1
ATOM 1922 O O . ALA A 1 260 ? 3.609 -9.576 -16.723 1.00 98.06 260 ALA A O 1
ATOM 1923 N N . SER A 1 261 ? 3.404 -11.383 -18.044 1.00 97.81 261 SER A N 1
ATOM 1924 C CA . SER A 1 261 ? 4.464 -10.998 -18.987 1.00 97.81 261 SER A CA 1
ATOM 1925 C C . SER A 1 261 ? 4.175 -9.661 -19.665 1.00 97.81 261 SER A C 1
ATOM 1927 O O . SER A 1 261 ? 5.027 -8.779 -19.627 1.00 97.81 261 SER A O 1
ATOM 1929 N N . VAL A 1 262 ? 2.962 -9.464 -20.195 1.00 97.00 262 VAL A N 1
ATOM 1930 C CA . VAL A 1 262 ? 2.567 -8.184 -20.813 1.00 97.00 262 VAL A CA 1
ATOM 1931 C C . VAL A 1 262 ? 2.688 -7.028 -19.818 1.00 97.00 262 VAL A C 1
ATOM 1933 O O . VAL A 1 262 ? 3.149 -5.943 -20.172 1.00 97.00 262 VAL A O 1
ATOM 1936 N N . THR A 1 263 ? 2.299 -7.244 -18.560 1.00 96.75 263 THR A N 1
ATOM 1937 C CA . THR A 1 263 ? 2.439 -6.219 -17.523 1.00 96.75 263 THR A CA 1
ATOM 1938 C C . THR A 1 263 ? 3.902 -5.873 -17.255 1.00 96.75 263 THR A C 1
ATOM 1940 O O . THR A 1 263 ? 4.233 -4.687 -17.236 1.00 96.75 263 THR A O 1
ATOM 1943 N N . LEU A 1 264 ? 4.782 -6.869 -17.105 1.00 97.62 264 LEU A N 1
ATOM 1944 C CA . LEU A 1 264 ? 6.216 -6.633 -16.904 1.00 97.62 264 LEU A CA 1
ATOM 1945 C C . LEU A 1 264 ? 6.846 -5.897 -18.096 1.00 97.62 264 LEU A C 1
ATOM 1947 O O . LEU A 1 264 ? 7.562 -4.925 -17.889 1.00 97.62 264 LEU A O 1
ATOM 1951 N N . GLU A 1 265 ? 6.517 -6.288 -19.329 1.00 96.12 265 GLU A N 1
ATOM 1952 C CA . GLU A 1 265 ? 7.011 -5.635 -20.553 1.00 96.12 265 GLU A CA 1
ATOM 1953 C C . GLU A 1 265 ? 6.569 -4.167 -20.662 1.00 96.12 265 GLU A C 1
ATOM 1955 O O . GLU A 1 265 ? 7.270 -3.340 -21.243 1.00 96.12 265 GLU A O 1
ATOM 1960 N N . SER A 1 266 ? 5.408 -3.825 -20.095 1.00 95.50 266 SER A N 1
ATOM 1961 C CA . SER A 1 266 ? 4.888 -2.454 -20.096 1.00 95.50 266 SER A CA 1
ATOM 1962 C C . SER A 1 266 ? 5.462 -1.559 -18.988 1.00 95.50 266 SER A C 1
ATOM 1964 O O . SER A 1 266 ? 5.353 -0.333 -19.080 1.00 95.50 266 SER A O 1
ATOM 1966 N N . ALA A 1 267 ? 6.053 -2.139 -17.941 1.00 97.38 267 ALA A N 1
ATOM 1967 C CA . ALA A 1 267 ? 6.589 -1.407 -16.795 1.00 97.38 267 ALA A CA 1
ATOM 1968 C C . ALA A 1 267 ? 7.984 -0.824 -17.079 1.00 97.38 267 ALA A C 1
ATOM 1970 O O . ALA A 1 267 ? 8.665 -1.231 -18.017 1.00 97.38 267 ALA A O 1
ATOM 1971 N N . SER A 1 268 ? 8.436 0.124 -16.250 1.00 98.31 268 SER A N 1
ATOM 1972 C CA . SER A 1 268 ? 9.801 0.656 -16.366 1.00 98.31 268 SER A CA 1
ATOM 1973 C C . SER A 1 268 ? 10.832 -0.433 -16.020 1.00 98.31 268 SER A C 1
ATOM 1975 O O . SER A 1 268 ? 10.811 -0.949 -14.895 1.00 98.31 268 SER A O 1
ATOM 1977 N N . PRO A 1 269 ? 11.797 -0.746 -16.912 1.00 97.94 269 PRO A N 1
ATOM 1978 C CA . PRO A 1 269 ? 12.857 -1.711 -16.612 1.00 97.94 269 PRO A CA 1
ATOM 1979 C C . PRO A 1 269 ? 13.688 -1.328 -15.381 1.00 97.94 269 PRO A C 1
ATOM 1981 O O . PRO A 1 269 ? 14.011 -2.176 -14.552 1.00 97.94 269 PRO A O 1
ATOM 1984 N N . GLN A 1 270 ? 13.979 -0.031 -15.212 1.00 97.75 270 GLN A N 1
ATOM 1985 C CA . GLN A 1 270 ? 14.662 0.485 -14.023 1.00 97.75 270 GLN A CA 1
ATOM 1986 C C . GLN A 1 270 ? 13.854 0.195 -12.752 1.00 97.75 270 GLN A C 1
ATOM 1988 O O . GLN A 1 270 ? 14.400 -0.272 -11.753 1.00 97.75 270 GLN A O 1
ATOM 1993 N N . SER A 1 271 ? 12.550 0.462 -12.782 1.00 98.56 271 SER A N 1
ATOM 1994 C CA . SER A 1 271 ? 11.665 0.205 -11.651 1.00 98.56 271 SER A CA 1
ATOM 1995 C C . SER A 1 271 ? 11.567 -1.270 -11.291 1.00 98.56 271 SER A C 1
ATOM 1997 O O . SER A 1 271 ? 11.556 -1.598 -10.104 1.00 98.56 271 SER A O 1
ATOM 1999 N N . LEU A 1 272 ? 11.523 -2.162 -12.283 1.00 98.69 272 LEU A N 1
ATOM 2000 C CA . LEU A 1 272 ? 11.517 -3.607 -12.054 1.00 98.69 272 LEU A CA 1
ATOM 2001 C C . LEU A 1 272 ? 12.802 -4.065 -11.355 1.00 98.69 272 LEU A C 1
ATOM 2003 O O . LEU A 1 272 ? 12.735 -4.797 -10.367 1.00 98.69 272 LEU A O 1
ATOM 2007 N N . GLU A 1 273 ? 13.965 -3.595 -11.811 1.00 98.38 273 GLU A N 1
ATOM 2008 C CA . GLU A 1 273 ? 15.263 -3.902 -11.193 1.00 98.38 273 GLU A CA 1
ATOM 2009 C C . GLU A 1 273 ? 15.348 -3.404 -9.749 1.00 98.38 273 GLU A C 1
ATOM 2011 O O . GLU A 1 273 ? 15.721 -4.168 -8.850 1.00 98.38 273 GLU A O 1
ATOM 2016 N N . ILE A 1 274 ? 14.965 -2.142 -9.517 1.00 98.56 274 ILE A N 1
ATOM 2017 C CA . ILE A 1 274 ? 14.926 -1.549 -8.176 1.00 98.56 274 ILE A CA 1
ATOM 2018 C C . ILE A 1 274 ? 14.001 -2.371 -7.282 1.00 98.56 274 ILE A C 1
ATOM 2020 O O . ILE A 1 274 ? 14.408 -2.769 -6.193 1.00 98.56 274 ILE A O 1
ATOM 2024 N N . THR A 1 275 ? 12.787 -2.665 -7.746 1.00 98.81 275 THR A N 1
ATOM 2025 C CA . THR A 1 275 ? 11.772 -3.386 -6.972 1.00 98.81 275 THR A CA 1
ATOM 2026 C C . THR A 1 275 ? 12.237 -4.792 -6.617 1.00 98.81 275 THR A C 1
ATOM 2028 O O . THR A 1 275 ? 12.203 -5.168 -5.448 1.00 98.81 275 THR A O 1
ATOM 2031 N N . HIS A 1 276 ? 12.748 -5.558 -7.583 1.00 98.75 276 HIS A N 1
ATOM 2032 C CA . HIS A 1 276 ? 13.245 -6.909 -7.332 1.00 98.75 276 HIS A CA 1
ATOM 2033 C C . HIS A 1 276 ? 14.352 -6.914 -6.265 1.00 98.75 276 HIS A C 1
ATOM 2035 O O . HIS A 1 276 ? 14.302 -7.689 -5.306 1.00 98.75 276 HIS A O 1
ATOM 2041 N N . ALA A 1 277 ? 15.336 -6.016 -6.390 1.00 98.44 277 ALA A N 1
ATOM 2042 C CA . ALA A 1 277 ? 16.425 -5.900 -5.424 1.00 98.44 277 ALA A CA 1
ATOM 2043 C C . ALA A 1 277 ? 15.937 -5.431 -4.041 1.00 98.44 277 ALA A C 1
ATOM 2045 O O . ALA A 1 277 ? 16.357 -5.971 -3.013 1.00 98.44 277 ALA A O 1
ATOM 2046 N N . LEU A 1 278 ? 15.035 -4.448 -4.013 1.00 98.50 278 LEU A N 1
ATOM 2047 C CA . LEU A 1 278 ? 14.466 -3.869 -2.801 1.00 98.50 278 LEU A CA 1
ATOM 2048 C C . LEU A 1 278 ? 13.663 -4.910 -2.005 1.00 98.50 278 LEU A C 1
ATOM 2050 O O . LEU A 1 278 ? 13.897 -5.077 -0.806 1.00 98.50 278 LEU A O 1
ATOM 2054 N N . LEU A 1 279 ? 12.776 -5.660 -2.666 1.00 98.69 279 LEU A N 1
ATOM 2055 C CA . LEU A 1 279 ? 11.965 -6.700 -2.027 1.00 98.69 279 LEU A CA 1
ATOM 2056 C C . LEU A 1 279 ? 12.816 -7.883 -1.547 1.00 98.69 279 LEU A C 1
ATOM 2058 O O . LEU A 1 279 ? 12.596 -8.402 -0.450 1.00 98.69 279 LEU A O 1
ATOM 2062 N N . ALA A 1 280 ? 13.828 -8.292 -2.319 1.00 97.81 280 ALA A N 1
ATOM 2063 C CA . ALA A 1 280 ? 14.752 -9.343 -1.894 1.00 97.81 280 ALA A CA 1
ATOM 2064 C C . ALA A 1 280 ? 15.514 -8.951 -0.615 1.00 97.81 280 ALA A C 1
ATOM 2066 O O . ALA A 1 280 ? 15.660 -9.767 0.300 1.00 97.81 280 ALA A O 1
ATOM 2067 N N . ARG A 1 281 ? 15.958 -7.690 -0.522 1.00 97.31 281 ARG A N 1
ATOM 2068 C CA . ARG A 1 281 ? 16.673 -7.157 0.645 1.00 97.31 281 ARG A CA 1
ATOM 2069 C C . ARG A 1 281 ? 15.767 -7.014 1.873 1.00 97.31 281 ARG A C 1
ATOM 2071 O O . ARG A 1 281 ? 16.156 -7.424 2.967 1.00 97.31 281 ARG A O 1
ATOM 2078 N N . GLY A 1 282 ? 14.560 -6.477 1.696 1.00 98.06 282 GLY A N 1
ATOM 2079 C CA . GLY A 1 282 ? 13.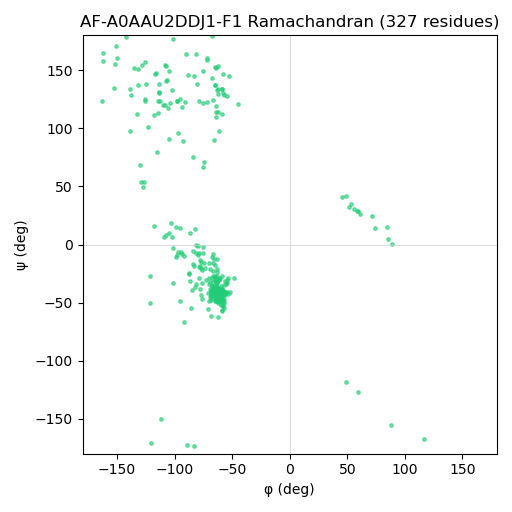647 -6.149 2.796 1.00 98.06 282 GLY A CA 1
ATOM 2080 C C . GLY A 1 282 ? 13.100 -7.357 3.573 1.00 98.06 282 GLY A C 1
ATOM 2081 O O . GLY A 1 282 ? 12.664 -7.229 4.724 1.00 98.06 282 GLY A O 1
ATOM 2082 N N . ARG A 1 283 ? 13.221 -8.573 3.017 1.00 95.62 283 ARG A N 1
ATOM 2083 C CA . ARG A 1 283 ? 12.873 -9.833 3.702 1.00 95.62 283 ARG A CA 1
ATOM 2084 C C . ARG A 1 283 ? 13.585 -10.007 5.051 1.00 95.62 283 ARG A C 1
ATOM 2086 O O . ARG A 1 283 ? 13.009 -10.600 5.957 1.00 95.62 283 ARG A O 1
ATOM 2093 N N . GLN A 1 284 ? 14.812 -9.503 5.186 1.00 96.38 284 GLN A N 1
ATOM 2094 C CA . GLN A 1 284 ? 15.634 -9.641 6.399 1.00 96.38 284 GLN A CA 1
ATOM 2095 C C . GLN A 1 284 ? 15.754 -8.337 7.204 1.00 96.38 284 GLN A C 1
ATOM 2097 O O . GLN A 1 284 ? 16.542 -8.268 8.142 1.00 96.38 284 GLN A O 1
ATOM 2102 N N . GLN A 1 285 ? 15.001 -7.297 6.836 1.00 98.25 285 GLN A N 1
ATOM 2103 C CA . GLN A 1 285 ? 15.073 -5.978 7.462 1.00 98.25 285 GLN A CA 1
ATOM 2104 C C . GLN A 1 285 ? 13.846 -5.705 8.335 1.00 98.25 285 GLN A C 1
ATOM 2106 O O . GLN A 1 285 ? 12.758 -6.249 8.118 1.00 98.25 285 GLN A O 1
ATOM 2111 N N . THR A 1 286 ? 14.030 -4.851 9.336 1.00 98.56 286 THR A N 1
ATOM 2112 C CA . THR A 1 286 ? 12.943 -4.239 10.107 1.00 98.56 286 THR A CA 1
ATOM 2113 C C . THR A 1 286 ? 12.210 -3.189 9.269 1.00 98.56 286 THR A C 1
ATOM 2115 O O . THR A 1 286 ? 12.759 -2.656 8.303 1.00 98.56 286 THR A O 1
ATOM 2118 N N . LEU A 1 287 ? 10.983 -2.826 9.662 1.00 98.62 287 LEU A N 1
ATOM 2119 C CA . LEU A 1 287 ? 10.217 -1.786 8.964 1.00 98.62 287 LEU A CA 1
ATOM 2120 C C . LEU A 1 287 ? 10.982 -0.453 8.891 1.00 98.62 287 LEU A C 1
ATOM 2122 O O . LEU A 1 287 ? 11.002 0.184 7.843 1.00 98.62 287 LEU A O 1
ATOM 2126 N N . ARG A 1 288 ? 11.666 -0.044 9.967 1.00 98.44 288 ARG A N 1
ATOM 2127 C CA . ARG A 1 288 ? 12.444 1.207 9.979 1.00 98.44 288 ARG A CA 1
ATOM 2128 C C . ARG A 1 288 ? 13.622 1.181 9.004 1.00 98.44 288 ARG A C 1
ATOM 2130 O O . ARG A 1 288 ? 13.890 2.190 8.359 1.00 98.44 288 ARG A O 1
ATOM 2137 N N . GLU A 1 289 ? 14.308 0.049 8.871 1.00 98.69 289 GLU A N 1
ATOM 2138 C CA . GLU A 1 289 ? 15.399 -0.111 7.899 1.00 98.69 289 GLU A CA 1
ATOM 2139 C C . GLU A 1 289 ? 14.886 -0.115 6.454 1.00 98.69 289 GLU A C 1
ATOM 2141 O O . GLU A 1 289 ? 15.519 0.482 5.579 1.00 98.69 289 GLU A O 1
ATOM 2146 N N . CYS A 1 290 ? 13.733 -0.746 6.216 1.00 98.81 290 CYS A N 1
ATOM 2147 C CA . CYS A 1 290 ? 13.012 -0.702 4.945 1.00 98.81 290 CYS A CA 1
ATOM 2148 C C . CYS A 1 290 ? 12.654 0.741 4.563 1.00 98.81 290 CYS A C 1
ATOM 2150 O O . CYS A 1 290 ? 13.122 1.229 3.538 1.00 98.81 290 CYS A O 1
ATOM 2152 N N . LEU A 1 291 ? 11.939 1.464 5.432 1.00 98.81 291 LEU A N 1
ATOM 2153 C CA . LEU A 1 291 ? 11.541 2.860 5.205 1.00 98.81 291 LEU A CA 1
ATOM 2154 C C . LEU A 1 291 ? 12.748 3.790 5.001 1.00 98.81 291 LEU A C 1
ATOM 2156 O O . LEU A 1 291 ? 12.714 4.678 4.153 1.00 98.81 291 LEU A O 1
ATOM 2160 N N . ALA A 1 292 ? 13.845 3.586 5.739 1.00 98.62 292 ALA A N 1
ATOM 2161 C CA . ALA A 1 292 ? 15.071 4.362 5.549 1.00 98.62 292 ALA A CA 1
ATOM 2162 C C . ALA A 1 292 ? 15.738 4.083 4.189 1.00 98.62 292 ALA A C 1
ATOM 2164 O O . ALA A 1 292 ? 16.256 5.003 3.553 1.00 98.62 292 ALA A O 1
ATOM 2165 N N . THR A 1 293 ? 15.720 2.824 3.739 1.00 98.50 293 THR A N 1
ATOM 2166 C CA . THR A 1 293 ? 16.246 2.425 2.425 1.00 98.50 293 THR A CA 1
ATOM 2167 C C . THR A 1 293 ? 15.393 3.013 1.304 1.00 98.50 293 THR A C 1
ATOM 2169 O O . THR A 1 293 ? 15.931 3.611 0.374 1.00 98.50 293 THR A O 1
ATOM 2172 N N . GLU A 1 294 ? 14.071 2.908 1.420 1.00 98.75 294 GLU A N 1
ATOM 2173 C CA . GLU A 1 294 ? 13.112 3.494 0.483 1.00 98.75 294 GLU A CA 1
ATOM 2174 C C . GLU A 1 294 ? 13.280 5.018 0.404 1.00 98.75 294 GLU A C 1
ATOM 2176 O O . GLU A 1 294 ? 13.414 5.555 -0.692 1.00 98.75 294 GLU A O 1
ATOM 2181 N N . LEU A 1 295 ? 13.417 5.721 1.539 1.00 98.56 295 LEU A N 1
ATOM 2182 C CA . LEU A 1 295 ? 13.644 7.175 1.557 1.00 98.56 295 LEU A CA 1
ATOM 2183 C C . LEU A 1 295 ? 14.929 7.578 0.829 1.00 98.56 295 LEU A C 1
ATOM 2185 O O . LEU A 1 295 ? 14.981 8.604 0.155 1.00 98.56 295 LEU A O 1
ATOM 2189 N N . ALA A 1 296 ? 15.992 6.784 0.961 1.00 98.12 296 ALA A N 1
ATOM 2190 C CA . ALA A 1 296 ? 17.223 7.039 0.228 1.00 98.12 296 ALA A CA 1
ATOM 2191 C C . ALA A 1 296 ? 17.028 6.858 -1.288 1.00 98.12 296 ALA A C 1
ATOM 2193 O O . ALA A 1 296 ? 17.569 7.648 -2.064 1.00 98.12 296 ALA A O 1
ATOM 2194 N N . LEU A 1 297 ? 16.240 5.860 -1.703 1.00 98.06 297 LEU A N 1
ATOM 2195 C CA . LEU A 1 297 ? 15.918 5.600 -3.108 1.00 98.06 297 LEU A CA 1
ATOM 2196 C C . LEU A 1 297 ? 15.016 6.678 -3.721 1.00 98.06 297 LEU A C 1
ATOM 2198 O O . LEU A 1 297 ? 15.165 6.972 -4.911 1.00 98.06 297 LEU A O 1
ATOM 2202 N N . THR A 1 298 ? 14.114 7.304 -2.956 1.00 97.88 298 THR A N 1
ATOM 2203 C CA . THR A 1 298 ? 13.251 8.364 -3.509 1.00 97.88 298 THR A CA 1
ATOM 2204 C C . THR A 1 298 ? 14.069 9.550 -4.012 1.00 97.88 298 THR A C 1
ATOM 2206 O O . THR A 1 298 ? 13.799 10.053 -5.099 1.00 97.88 298 THR A O 1
ATOM 2209 N N . ARG A 1 299 ? 15.135 9.941 -3.295 1.00 94.94 299 ARG A N 1
ATOM 2210 C CA . ARG A 1 299 ? 16.005 11.082 -3.648 1.00 94.94 299 ARG A CA 1
ATOM 2211 C C . ARG A 1 299 ? 16.605 10.988 -5.053 1.00 94.94 299 ARG A C 1
ATOM 2213 O O . ARG A 1 299 ? 16.850 12.022 -5.678 1.00 94.94 299 ARG A O 1
ATOM 2220 N N . THR A 1 300 ? 16.867 9.773 -5.535 1.00 95.31 300 THR A N 1
ATOM 2221 C CA . THR A 1 300 ? 17.389 9.524 -6.884 1.00 95.31 300 THR A CA 1
ATOM 2222 C C . THR A 1 300 ? 16.268 9.221 -7.872 1.00 95.31 300 THR A C 1
ATOM 2224 O O . THR A 1 300 ? 16.221 9.839 -8.934 1.00 95.31 300 THR A O 1
ATOM 2227 N N . THR A 1 301 ? 15.346 8.322 -7.521 1.00 97.19 301 THR A N 1
ATOM 2228 C CA . THR A 1 301 ? 14.344 7.768 -8.448 1.00 97.19 301 THR A CA 1
ATOM 2229 C C . THR A 1 301 ? 13.415 8.842 -9.011 1.00 97.19 301 THR A C 1
ATOM 2231 O O . THR A 1 301 ? 13.179 8.864 -10.217 1.00 97.19 301 THR A O 1
ATOM 2234 N N . ILE A 1 302 ? 12.972 9.802 -8.191 1.00 97.12 302 ILE A N 1
ATOM 2235 C CA . ILE A 1 302 ? 12.041 10.859 -8.635 1.00 97.12 302 ILE A CA 1
ATOM 2236 C C . ILE A 1 302 ? 12.643 11.840 -9.652 1.00 97.12 302 ILE A C 1
ATOM 2238 O O . ILE A 1 302 ? 11.942 12.661 -10.235 1.00 97.12 302 ILE A O 1
ATOM 2242 N N . ARG A 1 303 ? 13.961 11.781 -9.862 1.00 94.75 303 ARG A N 1
ATOM 2243 C CA . ARG A 1 303 ? 14.676 12.609 -10.843 1.00 94.75 303 ARG A CA 1
ATOM 2244 C C . ARG A 1 303 ? 15.011 11.846 -12.119 1.00 94.75 303 ARG A C 1
ATOM 2246 O O . ARG A 1 303 ? 15.603 12.420 -13.029 1.00 94.75 303 ARG A O 1
ATOM 2253 N N . THR A 1 304 ? 14.688 10.556 -12.173 1.00 97.00 304 THR A N 1
ATOM 2254 C CA . THR A 1 304 ? 14.979 9.725 -13.342 1.00 97.00 304 THR A CA 1
ATOM 2255 C C . THR A 1 304 ? 14.010 10.042 -14.484 1.00 97.00 304 THR A C 1
ATOM 2257 O O . THR A 1 304 ? 12.861 10.413 -14.221 1.00 97.00 304 THR A O 1
ATOM 2260 N N . PRO A 1 305 ? 14.441 9.897 -15.752 1.00 97.50 305 PRO A N 1
ATOM 2261 C CA . PRO A 1 305 ? 13.553 10.074 -16.899 1.00 97.50 305 PRO A CA 1
ATOM 2262 C C . PRO A 1 305 ? 12.305 9.190 -16.818 1.00 97.50 305 PRO A C 1
ATOM 2264 O O . PRO A 1 305 ? 11.209 9.678 -17.079 1.00 97.50 305 PRO A O 1
ATOM 2267 N N . ASP A 1 306 ? 12.461 7.938 -16.375 1.00 98.12 306 ASP A N 1
ATOM 2268 C CA . ASP A 1 306 ? 11.360 6.979 -16.248 1.00 98.12 306 ASP A CA 1
ATOM 2269 C C . ASP A 1 306 ? 10.282 7.466 -15.274 1.00 98.12 306 ASP A C 1
ATOM 2271 O O . ASP A 1 306 ? 9.105 7.430 -15.616 1.00 98.12 306 ASP A O 1
ATOM 2275 N N . PHE A 1 307 ? 10.645 7.995 -14.100 1.00 98.31 307 PHE A N 1
ATOM 2276 C CA . PHE A 1 307 ? 9.654 8.556 -13.175 1.00 98.31 307 PHE A CA 1
ATOM 2277 C C . PHE A 1 307 ? 8.894 9.738 -13.796 1.00 98.31 307 PHE A C 1
ATOM 2279 O O . PHE A 1 307 ? 7.663 9.805 -13.759 1.00 98.31 307 PHE A O 1
ATOM 2286 N N . LEU A 1 308 ? 9.623 10.687 -14.394 1.00 98.19 308 LEU A N 1
ATOM 2287 C CA . LEU A 1 308 ? 9.018 11.880 -14.991 1.00 98.19 308 LEU A CA 1
ATOM 2288 C C . LEU A 1 308 ? 8.081 11.525 -16.153 1.00 98.19 308 LEU A C 1
ATOM 2290 O O . LEU A 1 308 ? 7.042 12.174 -16.321 1.00 98.19 308 LEU A O 1
ATOM 2294 N N . GLU A 1 309 ? 8.438 10.513 -16.938 1.00 98.19 309 GLU A N 1
ATOM 2295 C CA . GLU A 1 309 ? 7.659 10.025 -18.071 1.00 98.19 309 GLU A CA 1
ATOM 2296 C C . GLU A 1 309 ? 6.460 9.179 -17.638 1.00 98.19 309 GLU A C 1
ATOM 2298 O O . GLU A 1 309 ? 5.338 9.422 -18.082 1.00 98.19 309 GLU A O 1
ATOM 2303 N N . GLY A 1 310 ? 6.653 8.235 -16.720 1.00 98.12 310 GLY A N 1
ATOM 2304 C CA . GLY A 1 310 ? 5.583 7.368 -16.233 1.00 98.12 310 GLY A CA 1
ATOM 2305 C C . GLY A 1 310 ? 4.464 8.165 -15.570 1.00 98.12 310 GLY A C 1
ATOM 2306 O O . GLY A 1 310 ? 3.282 7.962 -15.855 1.00 98.12 310 GLY A O 1
ATOM 2307 N N . VAL A 1 311 ? 4.824 9.162 -14.759 1.00 98.06 311 VAL A N 1
ATOM 2308 C CA . VAL A 1 311 ? 3.846 10.066 -14.144 1.00 98.06 311 VAL A CA 1
ATOM 2309 C C . VAL A 1 311 ? 3.161 10.958 -15.189 1.00 98.06 311 VAL A C 1
ATOM 2311 O O . VAL A 1 311 ? 1.957 11.208 -15.071 1.00 98.06 311 VAL A O 1
ATOM 2314 N N . ARG A 1 312 ? 3.871 11.404 -16.240 1.00 98.19 312 ARG A N 1
ATOM 2315 C CA . ARG A 1 312 ? 3.250 12.127 -17.368 1.00 98.19 312 ARG A CA 1
ATOM 2316 C C . ARG A 1 312 ? 2.173 11.259 -18.024 1.00 98.19 312 ARG A C 1
ATOM 2318 O O . ARG A 1 312 ? 1.011 11.666 -18.061 1.00 98.19 312 ARG A O 1
ATOM 2325 N N . ALA A 1 313 ? 2.553 10.067 -18.475 1.00 97.69 313 ALA A N 1
ATOM 2326 C CA . ALA A 1 313 ? 1.692 9.142 -19.202 1.00 97.69 313 ALA A CA 1
ATOM 2327 C C . ALA A 1 313 ? 0.477 8.687 -18.376 1.00 97.69 313 ALA A C 1
ATOM 2329 O O . ALA A 1 313 ? -0.638 8.582 -18.890 1.00 97.69 313 ALA A O 1
ATOM 2330 N N . ALA A 1 314 ? 0.659 8.442 -17.075 1.00 96.62 314 ALA A N 1
ATOM 2331 C CA . ALA A 1 314 ? -0.400 7.915 -16.218 1.00 96.62 314 ALA A CA 1
ATOM 2332 C C . ALA A 1 314 ? -1.340 8.987 -15.644 1.00 96.62 314 ALA A C 1
ATOM 2334 O O . ALA A 1 314 ? -2.545 8.735 -15.531 1.00 96.62 314 ALA A O 1
ATOM 2335 N N . LEU A 1 315 ? -0.812 10.153 -15.246 1.00 95.44 315 LEU A N 1
ATOM 2336 C CA . LEU A 1 315 ? -1.538 11.117 -14.405 1.00 95.44 315 LEU A CA 1
ATOM 2337 C C . LEU A 1 315 ? -1.711 12.506 -15.032 1.00 95.44 315 LEU A C 1
ATOM 2339 O O . LEU A 1 315 ? -2.688 13.185 -14.699 1.00 95.44 315 LEU A O 1
ATOM 2343 N N . VAL A 1 316 ? -0.809 12.925 -15.925 1.00 95.81 316 VAL A N 1
ATOM 2344 C CA . VAL A 1 316 ? -0.871 14.244 -16.579 1.00 95.81 316 VAL A CA 1
ATOM 2345 C C . VAL A 1 316 ? -1.646 14.147 -17.889 1.00 95.81 316 VAL A C 1
ATOM 2347 O O . VAL A 1 316 ? -2.766 14.652 -17.971 1.00 95.81 316 VAL A O 1
ATOM 2350 N N . ASP A 1 317 ? -1.088 13.433 -18.864 1.00 96.44 317 ASP A N 1
ATOM 2351 C CA . ASP A 1 317 ? -1.653 13.305 -20.211 1.00 96.44 317 ASP A CA 1
ATOM 2352 C C . ASP A 1 317 ? -2.658 12.151 -20.288 1.00 96.44 317 ASP A C 1
ATOM 2354 O O . ASP A 1 317 ? -3.599 12.192 -21.078 1.00 96.44 317 ASP A O 1
ATOM 2358 N N . LYS A 1 318 ? -2.505 11.157 -19.398 1.00 95.25 318 LYS A N 1
ATOM 2359 C CA . LYS A 1 318 ? -3.391 9.988 -19.266 1.00 95.25 318 LYS A CA 1
ATOM 2360 C C . LYS A 1 318 ? -3.494 9.158 -20.554 1.00 95.25 318 LYS A C 1
ATOM 2362 O O . LYS A 1 318 ? -4.514 8.507 -20.775 1.00 95.25 318 LYS A O 1
ATOM 2367 N N . ASP A 1 319 ? -2.443 9.162 -21.374 1.00 95.69 319 ASP A N 1
ATOM 2368 C CA . ASP A 1 319 ? -2.340 8.380 -22.613 1.00 95.69 319 ASP A CA 1
ATOM 2369 C C . ASP A 1 319 ? -2.055 6.889 -22.361 1.00 95.69 319 ASP A C 1
ATOM 2371 O O . ASP A 1 319 ? -2.394 6.058 -23.199 1.00 95.69 319 ASP A O 1
ATOM 2375 N N . ARG A 1 320 ? -1.508 6.546 -21.182 1.00 92.31 320 ARG A N 1
ATOM 2376 C CA . ARG A 1 320 ? -1.087 5.186 -20.799 1.00 92.31 320 ARG A CA 1
ATOM 2377 C C . ARG A 1 320 ? -0.025 4.589 -21.734 1.00 92.31 320 ARG A C 1
ATOM 2379 O O . ARG A 1 320 ? 0.058 3.370 -21.850 1.00 92.31 320 ARG A O 1
ATOM 2386 N N . THR A 1 321 ? 0.803 5.427 -22.357 1.00 94.06 321 THR A N 1
ATOM 2387 C CA . THR A 1 321 ? 1.863 5.009 -23.291 1.00 94.06 321 THR A CA 1
ATOM 2388 C C . THR A 1 321 ? 3.205 5.658 -22.929 1.00 94.06 321 THR A C 1
ATOM 2390 O O . THR A 1 321 ? 3.668 6.544 -23.653 1.00 94.06 321 THR A O 1
ATOM 2393 N N . PRO A 1 322 ? 3.818 5.279 -21.793 1.00 96.12 322 PRO A N 1
ATOM 2394 C CA . PRO A 1 322 ? 5.108 5.822 -21.389 1.00 96.12 322 PRO A CA 1
ATOM 2395 C C . PRO A 1 322 ? 6.236 5.372 -22.327 1.00 96.12 322 PRO A C 1
ATOM 2397 O O . PRO A 1 322 ? 6.263 4.228 -22.783 1.00 96.12 322 PRO A O 1
ATOM 2400 N N . VAL A 1 323 ? 7.194 6.262 -22.584 1.00 96.44 323 VAL A N 1
ATOM 2401 C CA . VAL A 1 323 ? 8.424 5.960 -23.333 1.00 96.44 323 VAL A CA 1
ATOM 2402 C C . VAL A 1 323 ? 9.611 5.869 -22.376 1.00 96.44 323 VAL A C 1
ATOM 2404 O O . VAL A 1 323 ? 10.281 6.860 -22.085 1.00 96.44 323 VAL A O 1
ATOM 2407 N N . TRP A 1 324 ? 9.873 4.662 -21.881 1.00 97.31 324 TRP A N 1
ATOM 2408 C CA . TRP A 1 324 ? 10.970 4.394 -20.948 1.00 97.31 324 TRP A CA 1
ATOM 2409 C C . TRP A 1 324 ? 12.353 4.647 -21.566 1.00 97.31 324 TRP A C 1
ATOM 2411 O O . TRP A 1 324 ? 12.560 4.485 -22.771 1.00 97.31 324 TRP A O 1
ATOM 2421 N N . GLN A 1 325 ? 13.332 5.001 -20.729 1.00 93.19 325 GLN A N 1
ATOM 2422 C CA . GLN A 1 325 ? 14.708 5.269 -21.155 1.00 93.19 325 GLN A CA 1
ATOM 2423 C C . GLN A 1 325 ? 15.386 4.029 -21.758 1.00 93.19 325 GLN A C 1
ATOM 2425 O O . GLN A 1 325 ? 16.210 4.147 -22.668 1.00 93.19 325 GLN A O 1
ATOM 2430 N N . ARG A 1 326 ? 15.040 2.841 -21.251 1.00 91.44 326 ARG A N 1
ATOM 2431 C CA . ARG A 1 326 ? 15.389 1.541 -21.837 1.00 91.44 326 ARG A CA 1
ATOM 2432 C C . ARG A 1 326 ? 14.116 0.857 -22.316 1.00 91.44 326 ARG A C 1
ATOM 2434 O O . ARG A 1 326 ? 13.120 0.865 -21.606 1.00 91.44 326 ARG A O 1
ATOM 2441 N N . ALA A 1 327 ? 14.171 0.238 -23.494 1.00 78.56 327 ALA A N 1
ATOM 2442 C CA . ALA A 1 327 ? 13.025 -0.470 -24.068 1.00 78.56 327 ALA A CA 1
ATOM 2443 C C . ALA A 1 327 ? 12.768 -1.849 -23.428 1.00 78.56 327 ALA A C 1
ATOM 2445 O O . ALA A 1 327 ? 11.674 -2.381 -23.564 1.00 78.56 327 ALA A O 1
ATOM 2446 N N . SER A 1 328 ? 13.768 -2.430 -22.762 1.00 78.94 328 SER A N 1
ATOM 2447 C CA . SER A 1 328 ? 13.694 -3.725 -22.077 1.00 78.94 328 SER A CA 1
ATOM 2448 C C . SER A 1 328 ? 14.661 -3.755 -20.890 1.00 78.94 328 SER A C 1
ATOM 2450 O O . SER A 1 328 ? 15.488 -2.843 -20.751 1.00 78.94 328 SER A O 1
ATOM 2452 N N . LEU A 1 329 ? 14.557 -4.799 -20.057 1.00 71.75 329 LEU A N 1
ATOM 2453 C CA . LEU A 1 329 ? 15.570 -5.154 -19.054 1.00 71.75 329 LEU A CA 1
ATOM 2454 C C . LEU A 1 329 ? 16.970 -5.263 -19.678 1.00 71.75 329 LEU A C 1
ATOM 2456 O O . LEU A 1 329 ? 17.068 -5.747 -20.833 1.00 71.75 329 LEU A O 1
#

Secondary structure (DSSP, 8-state):
-------SEEEEEETTEEEEEE--GGGTTPBPHHHHHHHHHHHHHHTTS--SEEEEEES-SSEEE--B-HHHHHHHHHHT-HHHHHHHHHHHHHHHHHHHT-SS-EEEEE-SEEETHHHHTTTTSSEEEE-TT-EEE--GGGGT----TTHHHHGGGSSTTHHHHHHHH---B-HHHHHHHTS--EE--TTTTTHHHHHHHH-TTS-HHHHHHHH--S--GGG-HHHHTHHHHHHHHTSSSHHHHHHHHHHH--HHHHHHHHHHHHS-HHHHHHHHHHHHHHTTS-HHHHHHHHHHHHHHHTTSHHHHHHHIIIIIS-------SSS--

Radius of gyration: 19.47 Å; Cα contacts (8 Å, |Δi|>4): 638; chains: 1; bounding box: 41×58×51 Å

Mean predicted aligned error: 3.27 Å

Solvent-accessible surface area (backbone atoms only — not comparable to full-atom values): 16596 Å² total; per-residue (Å²): 131,86,79,74,74,74,70,47,62,48,75,51,73,51,77,38,26,37,40,38,29,39,44,34,62,94,61,32,29,38,39,45,57,67,52,40,52,49,52,42,50,53,52,63,70,41,73,83,48,86,49,57,31,34,38,42,36,38,76,33,75,72,16,32,10,58,9,55,44,57,68,59,43,42,53,29,43,77,72,66,35,60,64,65,41,49,53,34,55,57,42,44,42,50,38,30,52,46,48,50,66,45,95,46,48,30,35,25,46,34,34,10,31,27,17,47,46,28,39,24,71,23,69,45,27,74,34,26,34,25,14,85,58,18,36,37,32,30,50,28,12,63,27,20,35,49,51,50,66,33,35,21,28,56,28,47,68,24,69,78,14,49,21,50,45,36,40,50,51,22,52,78,34,42,43,18,32,27,44,69,52,59,70,21,76,44,45,29,43,69,92,51,51,76,50,50,63,54,54,50,32,76,39,64,87,57,61,66,70,62,58,50,60,72,57,37,49,86,73,54,43,90,69,20,63,60,69,76,47,40,70,60,40,34,61,22,45,57,42,96,44,69,74,51,23,58,51,39,32,67,69,65,76,37,76,66,35,52,51,51,49,54,40,49,68,69,28,28,38,69,18,41,55,50,34,55,55,43,31,64,55,14,60,84,43,53,58,70,58,22,35,52,50,45,57,59,47,47,77,55,42,56,70,34,69,32,20,52,34,15,42,34,17,61,71,70,74,56,71,72,70,58,77,50,88,51,91,58,122